Protein AF-A0A9D8YR26-F1 (afdb_monomer)

Secondary structure (DSSP, 8-state):
-HHHHHHHHHHHHHHHHHS--TTPPP-TTHHHHHHHHHHHHHHHHHHHHHHHHHHHHHHHHTT-HHHHHHHHHHHHHHHHHHHHHTT---HHHHHHHHHHHHHHHHHHHT---HHHHHHHHHHHHHHHHHHHHHHHHTTTTS-THHHHHHHHHHHHHHHHHHHHHHHTSTT----HHHHHHHHHHHHHHHHHHHHHHHHHHHHH--

pLDDT: mean 85.2, std 9.97, range [41.38, 98.19]

Foldseek 3Di:
DVLLVQLLVLLLCLLPLLFDQPPDDPDPCSLVVLVVSLVVLLVSLLVCLQVVVVVCVVCVVVVNNVVSVCVSVVSSVVSNVVSVVSVVDDPVLVVLVVVLVVVVVVVLVPDPDPVLSVLLVSLLSSLSSQLVSLCSVCPPPDDLVPSLVVSLVVSLVSQVVSLVSQCPHPPGDRDVVSSVSSSVSSCSNSVSVSVSVVVVVVVVVD

Structure (mmCIF, N/CA/C/O backbone):
data_AF-A0A9D8YR26-F1
#
_entry.id   AF-A0A9D8YR26-F1
#
loop_
_atom_site.group_PDB
_atom_site.id
_atom_site.type_symbol
_atom_site.label_atom_id
_atom_site.label_alt_id
_atom_site.label_comp_id
_atom_site.label_asym_id
_atom_site.label_entity_id
_atom_site.label_seq_id
_atom_site.pdbx_PDB_ins_code
_atom_site.Cartn_x
_atom_site.Cartn_y
_atom_site.Cartn_z
_atom_site.occupancy
_atom_site.B_iso_or_equiv
_atom_site.auth_seq_id
_atom_site.auth_comp_id
_atom_site.auth_asym_id
_atom_site.auth_atom_id
_atom_site.pdbx_PDB_model_num
ATOM 1 N N . MET A 1 1 ? -0.451 6.104 -20.622 1.00 44.50 1 MET A N 1
ATOM 2 C CA . MET A 1 1 ? -1.015 7.220 -19.819 1.00 44.50 1 MET A CA 1
ATOM 3 C C . MET A 1 1 ? -2.314 6.836 -19.107 1.00 44.50 1 MET A C 1
ATOM 5 O O . MET A 1 1 ? -2.422 7.113 -17.922 1.00 44.50 1 MET A O 1
ATOM 9 N N . LEU A 1 2 ? -3.254 6.144 -19.768 1.00 41.38 2 LEU A N 1
ATOM 10 C CA . LEU A 1 2 ? -4.493 5.641 -19.145 1.00 41.38 2 LEU A CA 1
ATOM 11 C C . LEU A 1 2 ? -4.294 4.755 -17.888 1.00 41.38 2 LEU A C 1
ATOM 13 O O . LEU A 1 2 ? -5.031 4.959 -16.929 1.00 41.38 2 LEU A O 1
ATOM 17 N N . PRO A 1 3 ? -3.299 3.843 -17.821 1.00 53.38 3 PRO A N 1
ATOM 18 C CA . PRO A 1 3 ? -3.167 2.949 -16.668 1.00 53.38 3 PRO A CA 1
ATOM 19 C C . PRO A 1 3 ? -2.677 3.667 -15.405 1.00 53.38 3 PRO A C 1
ATOM 21 O O . PRO A 1 3 ? -3.186 3.421 -14.319 1.00 53.38 3 PRO A O 1
ATOM 24 N N . LEU A 1 4 ? -1.769 4.638 -15.559 1.00 55.69 4 LEU A N 1
ATOM 25 C CA . LEU A 1 4 ? -1.302 5.488 -14.462 1.00 55.69 4 LEU A CA 1
ATOM 26 C C . LEU A 1 4 ? -2.419 6.409 -13.949 1.00 55.69 4 LEU A C 1
ATOM 28 O O . LEU A 1 4 ? -2.577 6.572 -12.747 1.00 55.69 4 LEU A O 1
ATOM 32 N N . ALA A 1 5 ? -3.221 6.987 -14.848 1.00 53.34 5 ALA A N 1
ATOM 33 C CA . ALA A 1 5 ? -4.362 7.815 -14.460 1.00 53.34 5 ALA A CA 1
ATOM 34 C C . ALA A 1 5 ? -5.441 7.001 -13.724 1.00 53.34 5 ALA A C 1
ATOM 36 O O . ALA A 1 5 ? -5.993 7.479 -12.736 1.00 53.34 5 ALA A O 1
ATOM 37 N N . LEU A 1 6 ? -5.703 5.766 -14.167 1.00 60.03 6 LEU A N 1
ATOM 38 C CA . LEU A 1 6 ? -6.627 4.846 -13.505 1.00 60.03 6 LEU A CA 1
ATOM 39 C C . LEU A 1 6 ? -6.098 4.414 -12.131 1.00 60.03 6 LEU A C 1
ATOM 41 O O . LEU A 1 6 ? -6.838 4.456 -11.154 1.00 60.03 6 LEU A O 1
ATOM 45 N N . PHE A 1 7 ? -4.809 4.080 -12.039 1.00 64.81 7 PHE A N 1
ATOM 46 C CA . PHE A 1 7 ? -4.146 3.754 -10.779 1.00 64.81 7 PHE A CA 1
ATOM 47 C C . PHE A 1 7 ? -4.221 4.921 -9.787 1.00 64.81 7 PHE A C 1
ATOM 49 O O . PHE A 1 7 ? -4.693 4.748 -8.666 1.00 64.81 7 PHE A O 1
ATOM 56 N N . LEU A 1 8 ? -3.876 6.137 -10.221 1.00 65.75 8 LEU A N 1
ATOM 57 C CA . LEU A 1 8 ? -4.002 7.338 -9.397 1.00 65.75 8 LEU A CA 1
ATOM 58 C C . LEU A 1 8 ? -5.457 7.580 -8.973 1.00 65.75 8 LEU A C 1
ATOM 60 O O . LEU A 1 8 ? -5.701 7.822 -7.797 1.00 65.75 8 LEU A O 1
ATOM 64 N N . ALA A 1 9 ? -6.434 7.453 -9.877 1.00 63.88 9 ALA A N 1
ATOM 65 C CA . ALA A 1 9 ? -7.851 7.625 -9.551 1.00 63.88 9 ALA A CA 1
ATOM 66 C C . ALA A 1 9 ? -8.334 6.636 -8.476 1.00 63.88 9 ALA A C 1
ATOM 68 O O . ALA A 1 9 ? -9.029 7.038 -7.543 1.00 63.88 9 ALA A O 1
ATOM 69 N N . VAL A 1 10 ? -7.922 5.368 -8.553 1.00 70.06 10 VAL A N 1
ATOM 70 C CA . VAL A 1 10 ? -8.219 4.366 -7.517 1.00 70.06 10 VAL A CA 1
ATOM 71 C C . VAL A 1 10 ? -7.552 4.729 -6.191 1.00 70.06 10 VAL A C 1
ATOM 73 O O . VAL A 1 10 ? -8.191 4.683 -5.138 1.00 70.06 10 VAL A O 1
ATOM 76 N N . LEU A 1 11 ? -6.304 5.188 -6.233 1.00 69.44 11 LEU A N 1
ATOM 77 C CA . LEU A 1 11 ? -5.563 5.650 -5.063 1.00 69.44 11 LEU A CA 1
ATOM 78 C C . LEU A 1 11 ? -6.192 6.872 -4.377 1.00 69.44 11 LEU A C 1
ATOM 80 O O . LEU A 1 11 ? -6.055 7.011 -3.165 1.00 69.44 11 LEU A O 1
ATOM 84 N N . PHE A 1 12 ? -6.932 7.724 -5.091 1.00 72.50 12 PHE A N 1
ATOM 85 C CA . PHE A 1 12 ? -7.693 8.814 -4.468 1.00 72.50 12 PHE A CA 1
ATOM 86 C C . PHE A 1 12 ? -8.908 8.319 -3.675 1.00 72.50 12 PHE A C 1
ATOM 88 O O . PHE A 1 12 ? -9.330 9.003 -2.747 1.00 72.50 12 PHE A O 1
ATOM 95 N N . VAL A 1 13 ? -9.467 7.151 -4.013 1.00 72.44 13 VAL A N 1
ATOM 96 C CA . VAL A 1 13 ? -10.667 6.584 -3.370 1.00 72.44 13 VAL A CA 1
ATOM 97 C C . VAL A 1 13 ? -10.303 5.710 -2.169 1.00 72.44 13 VAL A C 1
ATOM 99 O O . VAL A 1 13 ? -10.991 5.744 -1.148 1.00 72.44 13 VAL A O 1
ATOM 102 N N . VAL A 1 14 ? -9.199 4.961 -2.256 1.00 76.88 14 VAL A N 1
ATOM 103 C CA . VAL A 1 14 ? -8.774 4.002 -1.223 1.00 76.88 14 VAL A CA 1
ATOM 104 C C . VAL A 1 14 ? -8.692 4.608 0.189 1.00 76.88 14 VAL A C 1
ATOM 106 O O . VAL 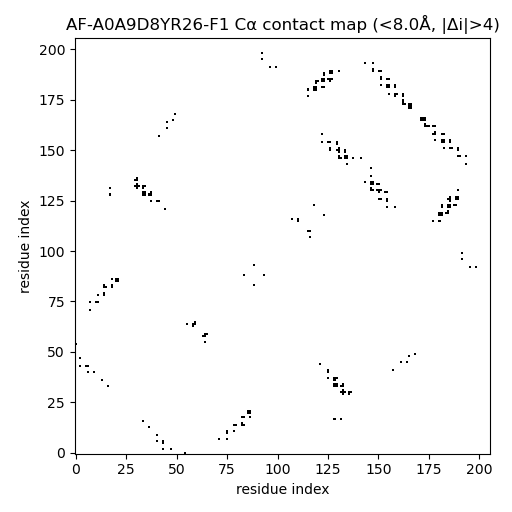A 1 14 ? -9.292 4.032 1.101 1.00 76.88 14 VAL A O 1
ATOM 109 N N . PRO A 1 15 ? -8.059 5.774 0.420 1.00 75.81 15 PRO A N 1
ATOM 110 C CA . PRO A 1 15 ? -8.004 6.378 1.750 1.00 75.81 15 PRO A CA 1
ATOM 111 C C . PRO A 1 15 ? -9.376 6.640 2.379 1.00 75.81 15 PRO A C 1
ATOM 113 O O . PRO A 1 15 ? -9.536 6.480 3.590 1.00 75.81 15 PRO A O 1
ATOM 116 N N . TRP A 1 16 ? -10.380 6.980 1.566 1.00 72.50 16 TRP A N 1
ATOM 117 C CA . TRP A 1 16 ? -11.746 7.231 2.033 1.00 72.50 16 TRP A CA 1
ATOM 118 C C . TRP A 1 16 ? -12.486 5.957 2.440 1.00 72.50 16 TRP A C 1
ATOM 120 O O . TRP A 1 16 ? -13.364 6.000 3.294 1.00 72.50 16 TRP A O 1
ATOM 130 N N . LEU A 1 17 ? -12.124 4.810 1.867 1.00 74.12 17 LEU A N 1
ATOM 131 C CA . LEU A 1 17 ? -12.699 3.510 2.231 1.00 74.12 17 LEU A CA 1
ATOM 132 C C . LEU A 1 17 ? -12.075 2.951 3.515 1.00 74.12 17 LEU A C 1
ATOM 134 O O . LEU A 1 17 ? -12.730 2.285 4.326 1.00 74.12 17 LEU A O 1
ATOM 138 N N . LEU A 1 18 ? -10.783 3.221 3.696 1.00 75.00 18 LEU A N 1
ATOM 139 C CA . LEU A 1 18 ? -10.009 2.770 4.847 1.00 75.00 18 LEU A CA 1
ATOM 140 C C . LEU A 1 18 ? -10.391 3.513 6.128 1.00 75.00 18 LEU A C 1
ATOM 142 O O . LEU A 1 18 ? -10.316 2.934 7.212 1.00 75.00 18 LEU A O 1
ATOM 146 N N . VAL A 1 19 ? -10.829 4.765 6.002 1.00 71.06 19 VAL A N 1
ATOM 147 C CA . VAL A 1 19 ? -11.191 5.624 7.125 1.00 71.06 19 VAL A CA 1
ATOM 148 C C . VAL A 1 19 ? -12.673 6.001 7.041 1.00 71.06 19 VAL A C 1
ATOM 150 O O . VAL A 1 19 ? -13.005 7.016 6.425 1.00 71.06 19 VAL A O 1
ATOM 153 N N . PRO A 1 20 ? -13.583 5.221 7.658 1.00 65.56 20 PRO A N 1
ATOM 154 C CA . PRO A 1 20 ? -14.955 5.677 7.817 1.00 65.56 20 PRO A CA 1
ATOM 155 C C . PRO A 1 20 ? -14.989 6.942 8.700 1.00 65.56 20 PRO A C 1
ATOM 157 O O . PRO A 1 20 ? -14.136 7.095 9.585 1.00 65.56 20 PRO A O 1
ATOM 160 N N . PRO A 1 21 ? -15.954 7.854 8.476 1.00 61.34 21 PRO A N 1
ATOM 161 C CA . PRO A 1 21 ? -16.210 8.972 9.377 1.00 61.34 21 PRO A CA 1
ATOM 162 C C . PRO A 1 21 ? -16.348 8.493 10.834 1.00 61.34 21 PRO A C 1
ATOM 164 O O . PRO A 1 21 ? -16.885 7.405 11.052 1.00 61.34 21 PRO A O 1
ATOM 167 N N . PRO A 1 22 ? -15.893 9.273 11.834 1.00 56.94 22 PRO A N 1
ATOM 168 C CA . PRO A 1 22 ? -15.965 8.886 13.250 1.00 56.94 22 PRO A CA 1
ATOM 169 C C . PRO A 1 22 ? -17.383 8.554 13.742 1.00 56.94 22 PRO A C 1
ATOM 171 O O . PRO A 1 22 ? -17.547 7.834 14.719 1.00 56.94 22 PRO A O 1
ATOM 174 N N . ASP A 1 23 ? -18.387 9.107 13.071 1.00 63.91 23 ASP A N 1
ATOM 175 C CA . ASP A 1 23 ? -19.818 9.038 13.347 1.00 63.91 23 ASP A CA 1
ATOM 176 C C . ASP A 1 23 ? -20.589 8.148 12.355 1.00 63.91 23 ASP A C 1
ATOM 178 O O . ASP A 1 23 ? -21.816 8.073 12.416 1.00 63.91 23 ASP A O 1
ATOM 182 N N . ALA A 1 24 ? -19.898 7.457 11.440 1.00 62.88 24 ALA A N 1
ATOM 183 C CA . ALA A 1 24 ? -20.564 6.587 10.479 1.00 62.88 24 ALA A CA 1
ATOM 184 C C . ALA A 1 24 ? -21.153 5.342 11.173 1.00 62.88 24 ALA A C 1
ATOM 186 O O . ALA A 1 24 ? -20.450 4.685 11.950 1.00 62.88 24 ALA A O 1
ATOM 187 N N . PRO A 1 25 ? -22.418 4.977 10.882 1.00 70.62 25 PRO A N 1
ATOM 188 C CA . PRO A 1 25 ? -22.997 3.740 11.386 1.00 70.62 25 PRO A CA 1
ATOM 189 C C . PRO A 1 25 ? -22.190 2.531 10.900 1.00 70.62 25 PRO A C 1
ATOM 191 O O . PRO A 1 25 ? -21.508 2.589 9.873 1.00 70.62 25 PRO A O 1
ATOM 194 N N . ALA A 1 26 ? -22.280 1.420 11.638 1.00 73.50 26 ALA A N 1
ATOM 195 C CA . ALA A 1 26 ? -21.686 0.162 11.208 1.00 73.50 26 ALA A CA 1
ATOM 196 C C . ALA A 1 26 ? -22.212 -0.192 9.813 1.00 73.50 26 ALA A C 1
ATOM 198 O O . ALA A 1 26 ? -23.416 -0.317 9.600 1.00 73.50 26 ALA A O 1
ATOM 199 N N . ASP A 1 27 ? -21.288 -0.317 8.872 1.00 79.81 27 ASP A N 1
ATOM 200 C CA . ASP A 1 27 ? -21.599 -0.519 7.469 1.00 79.81 27 ASP A CA 1
ATOM 201 C C . ASP A 1 27 ? -21.491 -2.015 7.142 1.00 79.81 27 ASP A C 1
ATOM 203 O O . ASP A 1 27 ? -20.371 -2.542 7.100 1.00 79.81 27 ASP A O 1
ATOM 207 N N . PRO A 1 28 ? -22.627 -2.717 6.956 1.00 79.19 28 PRO A N 1
ATOM 208 C CA . PRO A 1 28 ? -22.638 -4.164 6.755 1.00 79.19 28 PRO A CA 1
ATOM 209 C C . PRO A 1 28 ? -21.943 -4.577 5.450 1.00 79.19 28 PRO A C 1
ATOM 211 O O . PRO A 1 28 ? -21.428 -5.690 5.362 1.00 79.19 28 PRO A O 1
ATOM 214 N N . ASP A 1 29 ? -21.847 -3.667 4.477 1.00 89.00 29 ASP A N 1
ATOM 215 C CA . ASP A 1 29 ? -21.267 -3.931 3.160 1.00 89.00 29 ASP A CA 1
ATOM 216 C C . ASP A 1 29 ? -19.783 -3.541 3.079 1.00 89.00 29 ASP A C 1
ATOM 218 O O . ASP A 1 29 ? -19.135 -3.732 2.041 1.00 89.00 29 ASP A O 1
ATOM 222 N N . ARG A 1 30 ? -19.204 -3.003 4.165 1.00 89.31 30 ARG A N 1
ATOM 223 C CA . ARG A 1 30 ? -17.810 -2.532 4.190 1.00 89.31 30 ARG A CA 1
ATOM 224 C C . ARG A 1 30 ? -16.829 -3.628 3.795 1.00 89.31 30 ARG A C 1
ATOM 226 O O . ARG A 1 30 ? -15.927 -3.364 3.002 1.00 89.31 30 ARG A O 1
ATOM 233 N N . GLU A 1 31 ? -17.007 -4.839 4.321 1.00 92.25 31 GLU A N 1
ATOM 234 C CA . GLU A 1 31 ? -16.156 -5.985 3.987 1.00 92.25 31 GLU A CA 1
ATOM 235 C C . GLU A 1 31 ? -16.159 -6.251 2.475 1.00 92.25 31 GLU A C 1
ATOM 237 O O . GLU A 1 31 ? -15.096 -6.331 1.856 1.00 92.25 31 GLU A O 1
ATOM 242 N N . GLY A 1 32 ? -17.349 -6.344 1.872 1.00 93.38 32 GLY A N 1
ATOM 243 C CA . GLY A 1 32 ? -17.510 -6.610 0.444 1.00 93.38 32 GLY A CA 1
ATOM 244 C C . GLY A 1 32 ? -16.854 -5.533 -0.416 1.00 93.38 32 GLY A C 1
ATOM 245 O O . GLY A 1 32 ? -16.113 -5.849 -1.346 1.00 93.38 32 GLY A O 1
ATOM 246 N N . ARG A 1 33 ? -17.034 -4.254 -0.060 1.00 92.38 33 ARG A N 1
ATOM 247 C CA . ARG A 1 33 ? -16.362 -3.150 -0.761 1.00 92.38 33 ARG A CA 1
ATOM 248 C C . ARG A 1 33 ? -14.845 -3.235 -0.649 1.00 92.38 33 ARG A C 1
ATOM 250 O O . ARG A 1 33 ? -14.172 -3.026 -1.651 1.00 92.38 33 ARG A O 1
ATOM 257 N N . LEU A 1 34 ? -14.295 -3.542 0.527 1.00 93.12 34 LEU A N 1
ATOM 258 C CA . LEU A 1 34 ? -12.844 -3.672 0.703 1.00 93.12 34 LEU A CA 1
ATOM 259 C C . LEU A 1 34 ? -12.265 -4.785 -0.180 1.00 93.12 34 LEU A C 1
ATOM 261 O O . LEU A 1 34 ? -11.228 -4.570 -0.802 1.00 93.12 34 LEU A O 1
ATOM 265 N N . TRP A 1 35 ? -12.956 -5.923 -0.308 1.00 95.62 35 TRP A N 1
ATOM 266 C CA . TRP A 1 35 ? -12.558 -6.990 -1.233 1.00 95.62 35 TRP A CA 1
ATOM 267 C C . TRP A 1 35 ? -12.649 -6.578 -2.700 1.00 95.62 35 TRP A C 1
ATOM 269 O O . TRP A 1 35 ? -11.723 -6.856 -3.459 1.00 95.62 35 TRP A O 1
ATOM 279 N N . ILE A 1 36 ? -13.724 -5.888 -3.096 1.00 94.31 36 ILE A N 1
ATOM 280 C CA . ILE A 1 36 ? -13.862 -5.356 -4.459 1.00 94.31 36 ILE A CA 1
ATOM 281 C C . ILE A 1 36 ? -12.695 -4.419 -4.769 1.00 94.31 36 ILE A C 1
ATOM 283 O O . ILE A 1 36 ? -12.044 -4.575 -5.795 1.00 94.31 36 ILE A O 1
ATOM 287 N N . TRP A 1 37 ? -12.381 -3.486 -3.870 1.00 92.38 37 TRP A N 1
ATOM 288 C CA . TRP A 1 37 ? -11.284 -2.544 -4.074 1.00 92.38 37 TRP A CA 1
ATOM 289 C C . TRP A 1 37 ? -9.909 -3.207 -4.041 1.00 92.38 37 TRP A C 1
ATOM 291 O O . TRP A 1 37 ? -9.065 -2.847 -4.856 1.00 92.38 37 TRP A O 1
ATOM 301 N N . ALA A 1 38 ? -9.687 -4.207 -3.182 1.00 94.06 38 ALA A N 1
ATOM 302 C CA . ALA A 1 38 ? -8.473 -5.020 -3.231 1.00 94.06 38 ALA A CA 1
ATOM 303 C C . ALA A 1 38 ? -8.333 -5.702 -4.602 1.00 94.06 38 ALA A C 1
ATOM 305 O O . ALA A 1 38 ? -7.285 -5.595 -5.232 1.00 94.06 38 ALA A O 1
ATOM 306 N N . GLY A 1 39 ? -9.407 -6.322 -5.102 1.00 95.44 39 GLY A N 1
ATOM 307 C CA . GLY A 1 39 ? -9.439 -6.946 -6.424 1.00 95.44 39 GLY A CA 1
ATOM 308 C C . GLY A 1 39 ? -9.207 -5.954 -7.566 1.00 95.44 39 GLY A C 1
ATOM 309 O O . GLY A 1 39 ? -8.449 -6.254 -8.480 1.00 95.44 39 GLY A O 1
ATOM 310 N N . VAL A 1 40 ? -9.796 -4.756 -7.497 1.00 92.31 40 VAL A N 1
ATOM 311 C CA . VAL A 1 40 ? -9.585 -3.682 -8.482 1.00 92.31 40 VAL A CA 1
ATOM 312 C C . VAL A 1 40 ? -8.129 -3.220 -8.491 1.00 92.31 40 VAL A C 1
ATOM 314 O O . VAL A 1 40 ? -7.548 -3.101 -9.565 1.00 92.31 40 VAL A O 1
ATOM 317 N N . VAL A 1 41 ? -7.521 -2.983 -7.323 1.00 91.38 41 VAL A N 1
ATOM 318 C CA . VAL A 1 41 ? -6.110 -2.570 -7.235 1.00 91.38 41 VAL A CA 1
ATOM 319 C C . VAL A 1 41 ? -5.194 -3.664 -7.786 1.00 91.38 41 VAL 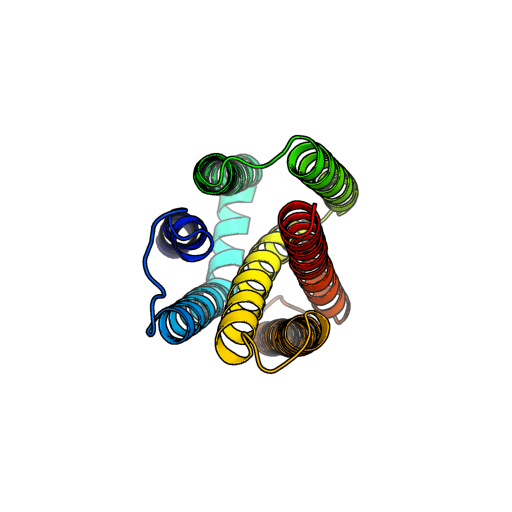A C 1
ATOM 321 O O . VAL A 1 41 ? -4.338 -3.361 -8.610 1.00 91.38 41 VAL A O 1
ATOM 324 N N . VAL A 1 42 ? -5.408 -4.928 -7.405 1.00 94.25 42 VAL A N 1
ATOM 325 C CA . VAL A 1 42 ? -4.637 -6.074 -7.924 1.00 94.25 42 VAL A CA 1
ATOM 326 C C . VAL A 1 42 ? -4.788 -6.207 -9.438 1.00 94.25 42 VAL A C 1
ATOM 328 O O . VAL A 1 42 ? -3.797 -6.352 -10.147 1.00 94.25 42 VAL A O 1
ATOM 331 N N . LEU A 1 43 ? -6.015 -6.098 -9.954 1.00 93.00 43 LEU A N 1
ATOM 332 C CA . LEU A 1 43 ? -6.272 -6.150 -11.390 1.00 93.00 43 LEU A CA 1
ATOM 333 C C . LEU A 1 43 ? -5.544 -5.022 -12.128 1.00 93.00 43 LEU A C 1
ATOM 335 O O . LEU A 1 43 ? -4.982 -5.259 -13.196 1.00 93.00 43 LEU A O 1
ATOM 339 N N . ILE A 1 44 ? -5.531 -3.808 -11.571 1.00 89.38 44 ILE A N 1
ATOM 340 C CA . ILE A 1 44 ? -4.772 -2.693 -12.141 1.00 89.38 44 ILE A CA 1
ATOM 341 C C . ILE A 1 44 ? -3.288 -3.046 -12.166 1.00 89.38 44 ILE A C 1
ATOM 343 O O . ILE A 1 44 ? -2.721 -3.038 -13.252 1.00 89.38 44 ILE A O 1
ATOM 347 N N . ILE A 1 45 ? -2.689 -3.438 -11.037 1.00 89.88 45 ILE A N 1
ATOM 348 C CA . ILE A 1 45 ? -1.267 -3.817 -10.968 1.00 89.88 45 ILE A CA 1
ATOM 349 C C . ILE A 1 45 ? -0.939 -4.838 -12.068 1.00 89.88 45 ILE A C 1
ATOM 351 O O . ILE A 1 45 ? -0.147 -4.537 -12.962 1.00 89.88 45 ILE A O 1
ATOM 355 N N . TYR A 1 46 ? -1.657 -5.965 -12.111 1.00 91.88 46 TYR A N 1
ATOM 356 C CA . TYR A 1 46 ? -1.399 -7.052 -13.064 1.00 91.88 46 TYR A CA 1
ATOM 357 C C . TYR A 1 46 ? -1.575 -6.636 -14.524 1.00 91.88 46 TYR A C 1
ATOM 359 O O . TYR A 1 46 ? -0.767 -6.989 -15.382 1.00 91.88 46 TYR A O 1
ATOM 367 N N . THR A 1 47 ? -2.614 -5.858 -14.832 1.00 89.12 47 THR A N 1
ATOM 368 C CA . THR A 1 47 ? -2.841 -5.375 -16.205 1.00 89.12 47 THR A CA 1
ATOM 369 C C . THR A 1 47 ? -1.849 -4.290 -16.617 1.00 89.12 47 THR A C 1
ATOM 371 O O . THR A 1 47 ? -1.652 -4.060 -17.812 1.00 89.12 47 THR A O 1
ATOM 374 N N . THR A 1 48 ? -1.192 -3.639 -15.653 1.00 87.75 48 THR A N 1
ATOM 375 C CA . THR A 1 48 ? -0.161 -2.634 -15.919 1.00 87.75 48 THR A CA 1
ATOM 376 C C . THR A 1 48 ? 1.252 -3.179 -16.035 1.00 87.75 48 THR A C 1
ATOM 378 O O . THR A 1 48 ? 2.065 -2.467 -16.610 1.00 87.75 48 THR A O 1
ATOM 381 N N . LEU A 1 49 ? 1.553 -4.412 -15.614 1.00 85.56 49 LEU A N 1
ATOM 382 C CA . LEU A 1 49 ? 2.923 -4.955 -15.612 1.00 85.56 49 LEU A CA 1
ATOM 383 C C . LEU A 1 49 ? 3.657 -4.799 -16.955 1.00 85.56 49 LEU A C 1
ATOM 385 O O . LEU A 1 49 ? 4.777 -4.294 -17.001 1.00 85.56 49 LEU A O 1
ATOM 389 N N . GLY A 1 50 ? 3.012 -5.178 -18.063 1.00 85.00 50 GLY A N 1
ATOM 390 C CA . GLY A 1 50 ? 3.580 -5.020 -19.407 1.00 85.00 50 GLY A CA 1
ATOM 391 C C . GLY A 1 50 ? 3.683 -3.548 -19.839 1.00 85.00 50 GLY A C 1
ATOM 392 O O . GLY A 1 50 ? 4.782 -3.059 -20.105 1.00 85.00 50 GLY A O 1
ATOM 393 N N . PRO A 1 51 ? 2.563 -2.797 -19.892 1.00 86.75 51 PRO A N 1
ATOM 394 C CA . PRO A 1 51 ? 2.579 -1.388 -20.291 1.00 86.75 51 PRO A CA 1
ATOM 395 C C . PRO A 1 51 ? 3.462 -0.481 -19.423 1.00 86.75 51 PRO A C 1
ATOM 397 O O . PRO A 1 51 ? 3.961 0.530 -19.918 1.00 86.75 51 PRO A O 1
ATOM 400 N N . ALA A 1 52 ? 3.641 -0.804 -18.140 1.00 83.19 52 ALA A N 1
ATOM 401 C CA . ALA A 1 52 ? 4.425 -0.013 -17.201 1.00 83.19 52 ALA A CA 1
ATOM 402 C C . ALA A 1 52 ? 5.890 0.076 -17.625 1.00 83.19 52 ALA A C 1
ATOM 404 O O . ALA A 1 52 ? 6.453 1.162 -17.550 1.00 83.19 52 ALA A O 1
ATOM 405 N N . GLN A 1 53 ?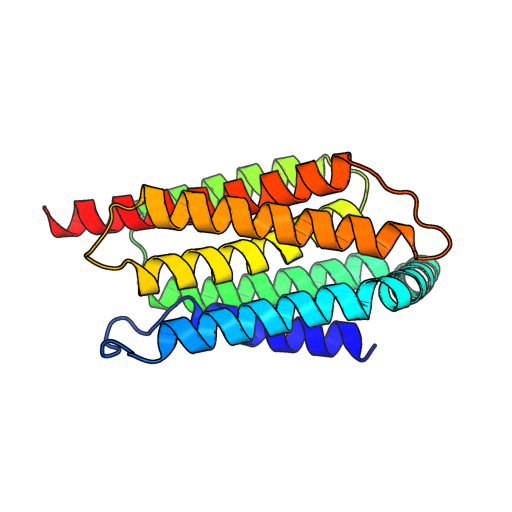 6.485 -1.003 -18.142 1.00 82.25 53 GLN A N 1
ATOM 406 C CA . GLN A 1 53 ? 7.873 -0.989 -18.622 1.00 82.25 53 GLN A CA 1
ATOM 407 C C . GLN A 1 53 ? 8.060 0.009 -19.765 1.00 82.25 53 GLN A C 1
ATOM 409 O O . GLN A 1 53 ? 8.888 0.909 -19.668 1.00 82.25 53 GLN A O 1
ATOM 414 N N . ILE A 1 54 ? 7.198 -0.066 -20.783 1.00 86.62 54 ILE A N 1
ATOM 415 C CA . ILE A 1 54 ? 7.225 0.835 -21.945 1.00 86.62 54 ILE A CA 1
ATOM 416 C C . ILE A 1 54 ? 7.046 2.294 -21.502 1.00 86.62 54 ILE A C 1
ATOM 418 O O . ILE A 1 54 ? 7.734 3.198 -21.973 1.00 86.62 54 ILE A O 1
ATOM 422 N N . ILE A 1 55 ? 6.114 2.543 -20.575 1.00 85.81 55 ILE A N 1
ATOM 423 C CA . ILE A 1 55 ? 5.872 3.886 -20.036 1.00 85.81 55 ILE A CA 1
ATOM 424 C C . ILE A 1 55 ? 7.078 4.371 -19.224 1.00 85.81 55 ILE A C 1
ATOM 426 O O . ILE A 1 55 ? 7.455 5.537 -19.343 1.00 85.81 55 ILE A O 1
ATOM 430 N N . ASN A 1 56 ? 7.682 3.505 -18.413 1.00 85.50 56 ASN A N 1
ATOM 431 C CA . ASN A 1 56 ? 8.821 3.844 -17.569 1.00 85.50 56 ASN A CA 1
ATOM 432 C C . ASN A 1 56 ? 10.059 4.163 -18.405 1.00 85.50 56 ASN A C 1
ATOM 434 O O . ASN A 1 56 ? 10.728 5.153 -18.117 1.00 85.50 56 ASN A O 1
ATOM 438 N N . GLU A 1 57 ? 10.339 3.382 -19.448 1.00 87.56 57 GLU A N 1
ATOM 439 C CA . GLU A 1 57 ? 11.405 3.650 -20.418 1.00 87.56 57 GLU A CA 1
ATOM 440 C C . GLU A 1 57 ? 11.174 4.991 -21.119 1.00 87.56 57 GLU A C 1
ATOM 442 O O . GLU A 1 57 ? 12.026 5.876 -21.048 1.00 87.56 57 GLU A O 1
ATOM 447 N N . TRP A 1 58 ? 9.973 5.214 -21.659 1.00 90.19 58 TRP A N 1
ATOM 448 C CA . TRP A 1 58 ? 9.612 6.473 -22.318 1.00 90.19 58 TRP A CA 1
ATOM 449 C C . 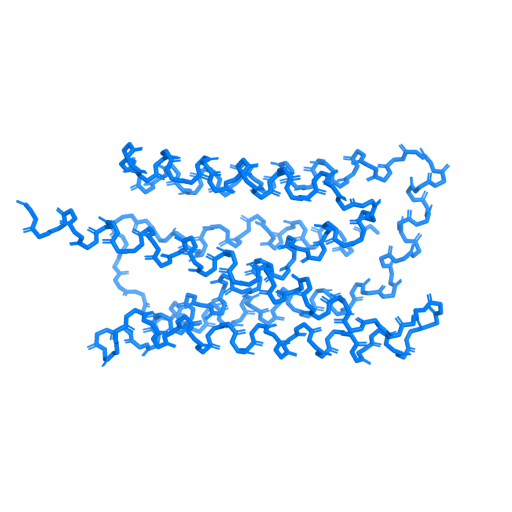TRP A 1 58 ? 9.731 7.698 -21.392 1.00 90.19 58 TRP A C 1
ATOM 451 O O . TRP A 1 58 ? 10.191 8.767 -21.802 1.00 90.19 58 TRP A O 1
ATOM 461 N N . LEU A 1 59 ? 9.328 7.566 -20.124 1.00 87.88 59 LEU A N 1
ATOM 462 C CA . LEU A 1 59 ? 9.484 8.620 -19.118 1.00 87.88 59 LEU A CA 1
ATOM 463 C C . LEU A 1 59 ? 10.952 8.826 -18.725 1.00 87.88 59 LEU A C 1
ATOM 465 O O . LEU A 1 59 ? 11.354 9.959 -18.449 1.00 87.88 59 LEU A O 1
ATOM 469 N N . ARG A 1 60 ? 11.745 7.751 -18.666 1.00 88.31 60 ARG A N 1
ATOM 470 C CA . ARG A 1 60 ? 13.171 7.785 -18.321 1.00 88.31 60 ARG A CA 1
ATOM 471 C C . ARG A 1 60 ? 13.977 8.487 -19.405 1.00 88.31 60 ARG A C 1
ATOM 473 O O . ARG A 1 60 ? 14.768 9.362 -19.071 1.00 88.31 60 ARG A O 1
ATOM 480 N N . GLU A 1 61 ? 13.716 8.184 -20.674 1.00 94.00 61 GLU A N 1
ATOM 481 C CA . GLU A 1 61 ? 14.334 8.844 -21.834 1.00 94.00 61 GLU A CA 1
ATOM 482 C C . GLU A 1 61 ? 14.095 10.360 -21.850 1.00 94.00 61 GLU A C 1
ATOM 484 O O . GLU A 1 61 ? 14.913 11.126 -22.354 1.00 94.00 61 GLU A O 1
ATOM 489 N N . ARG A 1 62 ? 12.982 10.809 -21.260 1.00 93.81 62 ARG A N 1
ATOM 490 C CA . ARG A 1 62 ? 12.610 12.227 -21.152 1.00 93.81 62 ARG A CA 1
ATOM 491 C C . ARG A 1 62 ? 13.028 12.877 -19.834 1.00 93.81 62 ARG A C 1
ATOM 493 O O . ARG A 1 62 ? 12.665 14.027 -19.596 1.00 93.81 62 ARG A O 1
ATOM 500 N N . SER A 1 63 ? 13.731 12.162 -18.953 1.00 92.50 63 SER A N 1
ATOM 501 C CA . SER A 1 63 ? 14.054 12.616 -17.589 1.00 92.50 63 SER A CA 1
ATOM 502 C C . SER A 1 63 ? 12.819 13.004 -16.757 1.00 92.50 63 SER A C 1
ATOM 504 O O . SER A 1 63 ? 12.899 13.820 -15.841 1.00 92.50 63 SER A O 1
ATOM 506 N N . MET A 1 64 ? 11.655 12.421 -17.065 1.00 90.56 64 MET A N 1
ATOM 507 C CA . MET A 1 64 ? 10.375 12.709 -16.406 1.00 90.56 64 MET A CA 1
ATOM 508 C C . MET A 1 64 ? 9.982 11.655 -15.367 1.00 90.56 64 MET A C 1
ATOM 510 O O . MET A 1 64 ? 9.148 11.946 -14.513 1.00 90.56 64 MET A O 1
ATOM 514 N N . LEU A 1 65 ? 10.585 10.459 -15.410 1.00 85.31 65 LEU A N 1
ATOM 515 C CA . LEU A 1 65 ? 10.190 9.315 -14.578 1.00 85.31 65 LEU A CA 1
ATOM 516 C C . LEU A 1 65 ? 10.122 9.659 -13.086 1.00 85.31 65 LEU A C 1
ATOM 518 O O . LEU A 1 65 ? 9.094 9.435 -12.451 1.00 85.31 65 LEU A O 1
ATOM 522 N N . LEU A 1 66 ? 11.192 10.249 -12.543 1.00 84.00 66 LEU A N 1
ATOM 523 C CA . LEU A 1 66 ? 11.254 10.601 -11.126 1.00 84.00 66 LEU A CA 1
ATOM 524 C C . LEU A 1 66 ? 10.149 11.595 -10.750 1.00 84.00 66 LEU A C 1
ATOM 526 O O . LEU A 1 66 ? 9.413 11.353 -9.801 1.00 84.00 66 LEU A O 1
ATOM 530 N N . ASN A 1 67 ? 9.975 12.663 -11.535 1.00 85.56 67 ASN A N 1
ATOM 531 C CA . ASN A 1 67 ? 8.953 13.680 -11.282 1.00 85.56 67 ASN A CA 1
ATOM 532 C C . ASN A 1 67 ? 7.543 13.078 -11.304 1.00 85.56 67 ASN A C 1
ATOM 534 O O . ASN A 1 67 ? 6.735 13.373 -10.426 1.00 85.56 67 ASN A O 1
ATOM 538 N N . THR A 1 68 ? 7.250 12.209 -12.274 1.00 84.25 68 THR A N 1
ATOM 539 C CA . THR A 1 68 ? 5.947 11.544 -12.385 1.00 84.25 68 THR A CA 1
ATOM 540 C C . THR A 1 68 ? 5.663 10.654 -11.176 1.00 84.25 68 THR A C 1
ATOM 542 O O . THR A 1 68 ? 4.586 10.763 -10.587 1.00 84.25 68 THR A O 1
ATOM 545 N N . VAL A 1 69 ? 6.626 9.823 -10.763 1.00 80.94 69 VAL A N 1
ATOM 546 C CA . VAL A 1 69 ? 6.482 8.956 -9.582 1.00 80.94 69 VAL A CA 1
ATOM 547 C C . VAL A 1 69 ? 6.340 9.789 -8.307 1.00 80.94 69 VAL A C 1
ATOM 549 O O . VAL A 1 69 ? 5.431 9.546 -7.515 1.00 80.94 69 VAL A O 1
ATOM 552 N N . THR A 1 70 ? 7.179 10.812 -8.118 1.00 81.62 70 THR A N 1
ATOM 553 C CA . THR A 1 70 ? 7.131 11.694 -6.943 1.00 81.62 70 THR A CA 1
ATOM 554 C C . THR A 1 70 ? 5.796 12.424 -6.828 1.00 81.62 70 THR A C 1
ATOM 556 O O . THR A 1 70 ? 5.227 12.469 -5.738 1.00 81.62 70 THR A O 1
ATOM 559 N N . ILE A 1 71 ? 5.260 12.955 -7.932 1.00 84.56 71 ILE A N 1
ATOM 560 C CA . ILE A 1 71 ? 3.945 13.612 -7.939 1.00 84.56 71 ILE A CA 1
ATOM 561 C C . ILE A 1 71 ? 2.840 12.610 -7.590 1.00 84.56 71 ILE A C 1
ATOM 563 O O . ILE A 1 71 ? 1.989 12.919 -6.759 1.00 84.56 71 ILE A O 1
ATOM 567 N N . GLY A 1 72 ? 2.863 11.409 -8.178 1.00 81.94 72 GLY A N 1
ATOM 568 C CA . GLY A 1 72 ? 1.864 10.372 -7.910 1.00 81.94 72 GLY A CA 1
ATOM 569 C C . GLY A 1 72 ? 1.841 9.932 -6.444 1.00 81.94 72 GLY A C 1
ATOM 570 O O . GLY A 1 72 ? 0.792 9.965 -5.799 1.00 81.94 72 GLY A O 1
ATOM 571 N N . VAL A 1 73 ? 3.011 9.597 -5.891 1.00 79.75 73 VAL A N 1
ATOM 572 C CA . VAL A 1 73 ? 3.159 9.208 -4.479 1.00 79.75 73 VAL A CA 1
ATOM 573 C C . VAL A 1 73 ? 2.800 10.368 -3.547 1.00 79.75 73 VAL A C 1
ATOM 575 O O . VAL A 1 73 ? 2.089 10.165 -2.564 1.00 79.75 73 VAL A O 1
ATOM 578 N N . GLY A 1 74 ? 3.238 11.592 -3.858 1.00 83.12 74 GLY A N 1
ATOM 579 C CA . GLY A 1 74 ? 2.930 12.785 -3.067 1.00 83.12 74 GLY A CA 1
ATOM 580 C C . GLY A 1 74 ? 1.434 13.100 -3.026 1.00 83.12 74 GLY A C 1
ATOM 581 O O . GLY A 1 74 ? 0.896 13.399 -1.960 1.00 83.12 74 GLY A O 1
ATOM 582 N N . ALA A 1 75 ? 0.741 12.969 -4.160 1.00 83.50 75 ALA A N 1
ATOM 583 C CA . ALA A 1 75 ? -0.702 13.156 -4.239 1.00 83.50 75 ALA A CA 1
ATOM 584 C C . ALA A 1 75 ? -1.456 12.120 -3.394 1.00 83.50 75 ALA A C 1
ATOM 586 O O . ALA A 1 75 ? -2.325 12.491 -2.604 1.00 83.50 75 ALA A O 1
ATOM 587 N N . PHE A 1 76 ? -1.085 10.838 -3.483 1.00 82.31 76 PHE A N 1
ATOM 588 C CA . PHE A 1 76 ? -1.670 9.816 -2.616 1.00 82.31 76 PHE A CA 1
ATOM 589 C C . PHE A 1 76 ? -1.396 10.089 -1.137 1.00 82.31 76 PHE A C 1
ATOM 591 O O . PHE A 1 76 ? -2.318 10.036 -0.325 1.00 82.31 76 PHE A O 1
ATOM 598 N N . ALA A 1 77 ? -0.150 10.412 -0.779 1.00 83.75 77 ALA A N 1
ATOM 599 C CA . ALA A 1 77 ? 0.225 10.706 0.599 1.00 83.7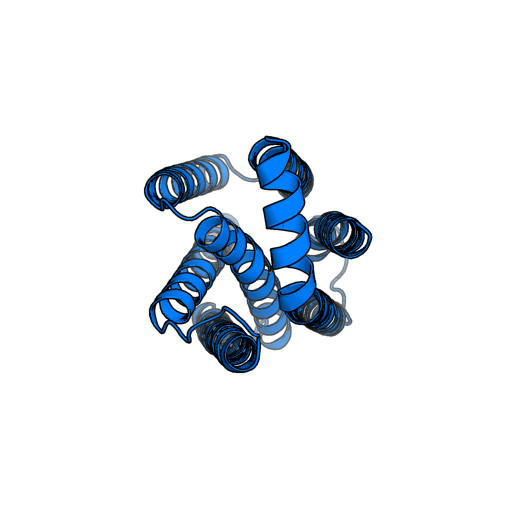5 77 ALA A CA 1
ATOM 600 C C . ALA A 1 77 ? -0.594 11.876 1.164 1.00 83.75 77 ALA A C 1
ATOM 602 O O . ALA A 1 77 ? -1.056 11.802 2.301 1.00 83.75 77 ALA A O 1
ATOM 603 N N . ALA A 1 78 ? -0.848 12.917 0.363 1.00 85.88 78 ALA A N 1
ATOM 604 C CA . ALA A 1 78 ? -1.697 14.038 0.753 1.00 85.88 78 ALA A CA 1
ATOM 605 C C . ALA A 1 78 ? -3.149 13.607 1.028 1.00 85.88 78 ALA A C 1
ATOM 607 O O . ALA A 1 78 ? -3.741 14.038 2.018 1.00 85.88 78 ALA A O 1
ATOM 608 N N . VAL A 1 79 ? -3.720 12.726 0.202 1.00 84.44 79 VAL A N 1
ATOM 609 C CA . VAL A 1 79 ? -5.091 12.212 0.386 1.00 84.44 79 VAL A CA 1
ATOM 610 C C . VAL A 1 79 ? -5.171 11.289 1.597 1.00 84.44 79 VAL A C 1
ATOM 612 O O . VAL A 1 79 ? -6.091 11.414 2.403 1.00 84.44 79 VAL A O 1
ATOM 615 N N . ALA A 1 80 ? -4.194 10.397 1.763 1.00 83.19 8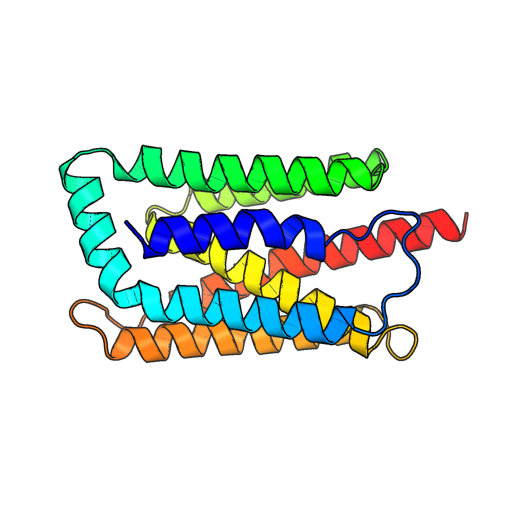0 ALA A N 1
ATOM 616 C CA . ALA A 1 80 ? -4.081 9.520 2.922 1.00 83.19 80 ALA A CA 1
ATOM 617 C C . ALA A 1 80 ? -3.950 10.321 4.223 1.00 83.19 80 ALA A C 1
ATOM 619 O O . ALA A 1 80 ? -4.650 10.040 5.196 1.00 83.19 80 ALA A O 1
ATOM 620 N N . LEU A 1 81 ? -3.121 11.368 4.217 1.00 86.69 81 LEU A N 1
ATOM 621 C CA . LEU A 1 81 ? -2.984 12.304 5.327 1.00 86.69 81 LEU A CA 1
ATOM 622 C C . LEU A 1 81 ? -4.308 13.021 5.609 1.00 86.69 81 LEU A C 1
ATOM 624 O O . LEU A 1 81 ? -4.755 13.036 6.752 1.00 86.69 81 LEU A O 1
ATOM 628 N N . ALA A 1 82 ? -4.969 13.565 4.584 1.00 86.44 82 ALA A N 1
ATOM 629 C CA . ALA A 1 82 ? -6.255 14.242 4.734 1.00 86.44 82 ALA A CA 1
ATOM 630 C C . ALA A 1 82 ? -7.337 13.314 5.314 1.00 86.44 82 ALA A C 1
ATOM 632 O O . ALA A 1 82 ? -8.071 13.719 6.217 1.00 86.44 82 ALA A O 1
ATOM 633 N N . ALA A 1 83 ? -7.412 12.066 4.845 1.00 84.44 83 ALA A N 1
ATOM 634 C CA . ALA A 1 83 ? -8.323 11.057 5.377 1.00 84.44 83 ALA A CA 1
ATOM 635 C C . ALA A 1 83 ? -7.994 10.722 6.841 1.00 84.44 83 ALA A C 1
ATOM 637 O O . ALA A 1 83 ? -8.878 10.726 7.696 1.00 84.44 83 ALA A O 1
ATOM 638 N N . TRP A 1 84 ? -6.718 10.501 7.167 1.00 84.00 84 TRP A N 1
ATOM 639 C CA . TRP A 1 84 ? -6.292 10.167 8.525 1.00 84.00 84 TRP A CA 1
ATOM 640 C C . TRP A 1 84 ? -6.511 11.314 9.520 1.00 84.00 84 TRP A C 1
ATOM 642 O O . TRP A 1 84 ? -6.992 11.070 10.628 1.00 84.00 84 TRP A O 1
ATOM 652 N N . LEU A 1 85 ? -6.266 12.568 9.131 1.00 86.56 85 LEU A N 1
ATOM 653 C CA . LEU A 1 85 ? -6.513 13.742 9.977 1.00 86.56 85 LEU A CA 1
ATOM 654 C C . LEU A 1 85 ? -7.988 13.882 10.387 1.00 86.56 85 LEU A C 1
ATOM 656 O O . LEU A 1 85 ? -8.270 14.357 11.489 1.00 86.56 85 LEU A O 1
ATOM 660 N N . ARG A 1 86 ? -8.939 13.394 9.575 1.00 85.06 86 ARG A N 1
ATOM 661 C CA . ARG A 1 86 ? -10.367 13.360 9.952 1.00 85.06 86 ARG A CA 1
ATOM 662 C C . ARG A 1 86 ? -10.669 12.414 11.113 1.00 85.06 86 ARG A C 1
ATOM 664 O O . ARG A 1 86 ? -11.671 12.607 11.794 1.00 85.06 86 ARG A O 1
ATOM 671 N N . THR A 1 87 ? -9.792 11.449 11.398 1.00 81.69 87 THR A N 1
ATOM 672 C CA . THR A 1 87 ? -9.925 10.573 12.578 1.00 81.69 87 THR A CA 1
ATOM 673 C C . THR A 1 87 ? -9.545 11.250 13.889 1.00 81.69 87 THR A C 1
ATOM 675 O O . THR A 1 87 ? -9.690 10.629 14.939 1.00 81.69 87 THR A O 1
ATOM 678 N N . LYS A 1 88 ? -9.059 12.502 13.844 1.00 85.94 88 LYS A N 1
ATOM 679 C CA . LYS A 1 88 ? -8.549 13.246 15.006 1.00 85.94 88 LYS A CA 1
ATOM 680 C C . LYS A 1 88 ? -7.530 12.405 15.801 1.00 85.94 88 LYS A C 1
ATOM 682 O O . LYS A 1 88 ? -7.760 12.107 16.978 1.00 85.94 88 LYS A O 1
ATOM 687 N N . PRO A 1 89 ? -6.427 11.971 15.160 1.00 84.88 89 PRO A N 1
ATOM 688 C CA . PRO A 1 89 ? -5.468 11.072 15.787 1.00 84.88 89 PRO A CA 1
ATOM 689 C C . PRO A 1 89 ? -4.840 11.720 17.026 1.00 84.88 89 PRO A C 1
ATOM 691 O O . PRO A 1 89 ? -4.546 12.914 17.050 1.00 84.88 89 PRO A O 1
ATOM 694 N N . GLY A 1 90 ? -4.624 10.921 18.071 1.00 88.50 90 GLY A N 1
ATOM 695 C CA . GLY A 1 90 ? -3.926 11.383 19.273 1.00 88.50 90 GLY A CA 1
ATOM 696 C C . GLY A 1 90 ? -2.435 11.626 19.016 1.00 88.50 90 GLY A C 1
ATOM 697 O O . GLY A 1 90 ? -1.853 11.022 18.116 1.00 88.50 90 GLY A O 1
ATOM 698 N N . LEU A 1 91 ? -1.783 12.441 19.853 1.00 88.62 91 LEU A N 1
ATOM 699 C CA . LEU A 1 91 ? -0.363 12.794 19.695 1.00 88.62 91 LEU A CA 1
ATOM 700 C C . LEU A 1 91 ? 0.565 11.565 19.635 1.00 88.62 91 LEU A C 1
ATOM 702 O O . LEU A 1 91 ? 1.494 11.533 18.835 1.00 88.62 91 LEU A O 1
ATOM 706 N N . GLN A 1 92 ? 0.279 10.522 20.423 1.00 87.44 92 GLN A N 1
ATOM 707 C CA . GLN A 1 92 ? 1.031 9.260 20.393 1.00 87.44 92 GLN A CA 1
ATOM 708 C C . GLN A 1 92 ? 0.909 8.535 19.044 1.00 87.44 92 GLN A C 1
ATOM 710 O O . GLN A 1 92 ? 1.901 8.031 18.524 1.00 87.44 92 GLN A O 1
ATOM 715 N N . GLN A 1 93 ? -0.290 8.523 18.449 1.00 88.25 93 GLN A N 1
ATOM 716 C CA . GLN A 1 93 ? -0.513 7.936 17.123 1.00 88.25 93 GLN A CA 1
ATOM 717 C C . GLN A 1 93 ? 0.232 8.734 16.055 1.00 88.25 93 GLN A C 1
ATOM 719 O O . GLN A 1 93 ? 0.822 8.144 15.156 1.00 88.25 93 GLN A O 1
ATOM 724 N N . VAL A 1 94 ? 0.245 10.065 16.178 1.00 88.56 94 VAL A N 1
ATOM 725 C CA . VAL A 1 94 ? 0.977 10.942 15.261 1.00 88.56 94 VAL A CA 1
ATOM 726 C C . VAL A 1 94 ? 2.475 10.685 15.331 1.00 88.56 94 VAL A C 1
ATOM 728 O O . VAL A 1 94 ? 3.090 10.435 14.298 1.00 88.56 94 VAL A O 1
ATOM 731 N N . GLY A 1 95 ? 3.050 10.671 16.535 1.00 88.50 95 GLY A N 1
ATOM 732 C CA . GLY A 1 95 ? 4.468 10.371 16.726 1.00 88.50 95 GLY A CA 1
ATOM 733 C C . GLY A 1 95 ? 4.853 8.998 16.170 1.00 88.50 95 GLY A C 1
ATOM 734 O O . GLY A 1 95 ? 5.852 8.882 15.464 1.00 88.50 95 GLY A O 1
ATOM 735 N N . PHE A 1 96 ? 4.029 7.973 16.415 1.00 91.19 96 PHE A N 1
ATOM 736 C CA . PHE A 1 96 ? 4.267 6.627 15.894 1.00 91.19 96 PHE A CA 1
ATOM 737 C C . PHE A 1 96 ? 4.209 6.564 14.362 1.00 91.19 96 PHE A C 1
ATOM 739 O O . PHE A 1 96 ? 5.125 6.024 13.746 1.00 91.19 96 PHE A O 1
ATOM 746 N N . VAL A 1 97 ? 3.174 7.138 13.738 1.00 88.56 97 VAL A N 1
ATOM 747 C CA . VAL A 1 97 ? 3.034 7.148 12.272 1.00 88.56 97 VAL A CA 1
ATOM 748 C C . VAL A 1 97 ? 4.185 7.913 11.624 1.00 88.56 97 VAL A C 1
ATOM 750 O O . VAL A 1 97 ? 4.773 7.411 10.673 1.00 88.56 97 VAL A O 1
ATOM 753 N N . LEU A 1 98 ? 4.563 9.081 12.152 1.00 88.62 98 LEU A N 1
ATOM 754 C CA . LEU A 1 98 ? 5.703 9.842 11.634 1.00 88.62 98 LEU A CA 1
ATOM 755 C C . LEU A 1 98 ? 7.020 9.069 11.774 1.00 88.62 98 LEU A C 1
ATOM 757 O O . LEU A 1 98 ? 7.807 9.039 10.831 1.00 88.62 98 LEU A O 1
ATOM 761 N N . GLY A 1 99 ? 7.243 8.403 12.911 1.00 89.00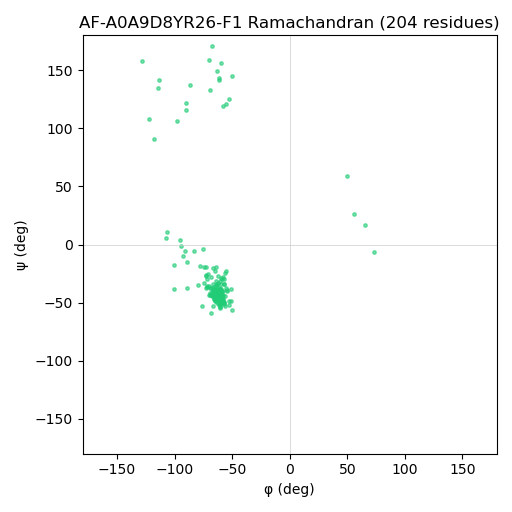 99 GLY A N 1
ATOM 762 C CA . GLY A 1 99 ? 8.415 7.550 13.115 1.00 89.00 99 GLY A CA 1
ATOM 763 C C . GLY A 1 99 ? 8.458 6.367 12.144 1.00 89.00 99 GLY A C 1
ATOM 764 O O . GLY A 1 99 ? 9.495 6.104 11.537 1.00 89.00 99 GLY A O 1
ATOM 765 N N . ALA A 1 100 ? 7.325 5.692 11.939 1.00 88.56 100 ALA A N 1
ATOM 766 C CA . ALA A 1 100 ? 7.206 4.587 10.990 1.00 88.56 100 ALA A CA 1
ATOM 767 C C . ALA A 1 100 ? 7.425 5.046 9.539 1.00 88.56 100 ALA A C 1
ATOM 769 O O . ALA A 1 100 ? 8.152 4.392 8.793 1.00 88.56 100 ALA A O 1
ATOM 770 N N . LEU A 1 101 ? 6.858 6.195 9.150 1.00 86.75 101 LEU A N 1
ATOM 771 C CA . LEU A 1 101 ? 7.072 6.796 7.831 1.00 86.75 101 LEU A CA 1
ATOM 772 C C . LEU A 1 101 ? 8.533 7.201 7.619 1.00 86.75 101 LEU A C 1
ATOM 774 O O . LEU A 1 101 ? 9.068 6.962 6.543 1.00 86.75 101 LEU A O 1
ATOM 778 N N . ALA A 1 102 ? 9.198 7.763 8.631 1.00 85.50 102 ALA A N 1
ATOM 779 C CA . ALA A 1 102 ? 10.616 8.104 8.551 1.00 85.50 102 ALA A CA 1
ATOM 780 C C . ALA A 1 102 ? 11.494 6.853 8.386 1.00 85.50 102 ALA A C 1
ATOM 782 O O . ALA A 1 102 ? 12.386 6.834 7.539 1.00 85.50 102 ALA A O 1
ATOM 783 N N . ALA A 1 103 ? 11.216 5.786 9.141 1.00 86.44 103 ALA A N 1
ATOM 784 C CA . ALA A 1 103 ? 11.919 4.512 9.003 1.00 86.44 103 ALA A CA 1
ATOM 785 C C . ALA A 1 103 ? 11.705 3.890 7.612 1.00 86.44 103 ALA A C 1
ATOM 787 O O . ALA A 1 103 ? 12.672 3.481 6.966 1.00 86.44 103 ALA A O 1
ATOM 788 N N . ALA A 1 104 ? 10.461 3.883 7.121 1.00 84.00 104 ALA A N 1
ATOM 789 C CA . ALA A 1 104 ? 10.128 3.413 5.780 1.00 84.00 104 ALA A CA 1
ATOM 790 C C . ALA A 1 104 ? 10.825 4.249 4.697 1.00 84.00 104 ALA A C 1
ATOM 792 O O . ALA A 1 104 ? 11.421 3.688 3.782 1.00 84.00 104 ALA A O 1
ATOM 793 N N . ALA A 1 105 ? 10.827 5.579 4.826 1.00 83.50 105 ALA A N 1
ATOM 794 C CA . ALA A 1 105 ? 11.516 6.474 3.902 1.00 83.50 105 ALA A CA 1
ATOM 795 C C . ALA A 1 105 ? 13.026 6.202 3.874 1.00 83.50 105 ALA A C 1
ATOM 797 O O . ALA A 1 105 ? 13.598 6.076 2.794 1.00 83.50 105 ALA A O 1
ATOM 798 N N . MET A 1 106 ? 13.669 6.031 5.035 1.00 82.56 106 MET A N 1
ATOM 799 C CA . MET A 1 106 ? 15.090 5.674 5.099 1.00 82.56 106 MET A CA 1
ATOM 800 C C . MET A 1 106 ? 15.388 4.329 4.425 1.00 82.56 106 MET A C 1
ATOM 802 O O . MET A 1 106 ? 16.392 4.219 3.724 1.00 82.56 106 MET A O 1
ATOM 806 N N . ALA A 1 107 ? 14.532 3.320 4.613 1.00 82.19 107 ALA A N 1
ATOM 807 C CA . ALA A 1 107 ? 14.689 2.022 3.959 1.00 82.19 107 ALA A CA 1
ATOM 808 C C . ALA A 1 107 ? 14.539 2.141 2.432 1.00 82.19 107 ALA A C 1
ATOM 810 O O . ALA A 1 107 ? 15.409 1.691 1.691 1.00 82.19 107 ALA A O 1
ATOM 811 N N . VAL A 1 108 ? 13.492 2.826 1.966 1.00 79.69 108 VAL A N 1
ATOM 812 C CA . VAL A 1 108 ? 13.205 3.058 0.539 1.00 79.69 108 VAL A CA 1
ATOM 813 C C . VAL A 1 108 ? 14.318 3.857 -0.141 1.00 79.69 108 VAL A C 1
ATOM 815 O O . VAL A 1 108 ? 14.698 3.546 -1.268 1.00 79.69 108 VAL A O 1
ATOM 818 N N . MET A 1 109 ? 14.892 4.856 0.537 1.00 79.19 109 MET A N 1
ATOM 819 C CA . MET A 1 109 ? 16.003 5.654 0.002 1.00 79.19 109 MET A CA 1
ATOM 820 C C . MET A 1 109 ? 17.279 4.838 -0.238 1.00 79.19 109 MET A C 1
ATOM 822 O O . MET A 1 109 ? 18.119 5.280 -1.018 1.00 79.19 109 MET A O 1
ATOM 826 N N . ARG A 1 110 ? 17.424 3.664 0.390 1.00 82.19 110 ARG A N 1
ATOM 827 C CA . ARG A 1 110 ? 18.555 2.745 0.177 1.00 82.19 110 ARG A CA 1
ATOM 828 C C . ARG A 1 110 ? 18.325 1.709 -0.922 1.00 82.19 110 ARG A C 1
ATOM 830 O O . ARG A 1 110 ? 19.235 0.946 -1.219 1.00 82.19 110 ARG A O 1
ATOM 837 N N . VAL A 1 111 ? 17.128 1.652 -1.503 1.00 80.75 111 VAL A N 1
ATOM 838 C CA . VAL A 1 111 ? 16.819 0.744 -2.613 1.00 80.75 111 VAL A CA 1
ATOM 839 C C . VAL A 1 111 ? 17.133 1.461 -3.919 1.00 80.75 111 VAL A C 1
ATOM 841 O O . VAL A 1 111 ? 16.479 2.453 -4.225 1.00 80.75 111 VAL A O 1
ATOM 844 N N . ASP A 1 112 ? 18.097 0.992 -4.706 1.00 76.69 112 ASP A N 1
ATOM 845 C CA . ASP A 1 112 ? 18.530 1.702 -5.925 1.00 76.69 112 ASP A CA 1
ATOM 846 C C . ASP A 1 112 ? 17.533 1.598 -7.095 1.00 76.69 112 ASP A C 1
ATOM 848 O O . ASP A 1 112 ? 17.524 2.438 -7.997 1.00 76.69 112 ASP A O 1
ATOM 852 N N . SER A 1 113 ? 16.637 0.609 -7.068 1.00 78.94 113 SER A N 1
ATOM 853 C CA . SER A 1 113 ? 15.630 0.402 -8.111 1.00 78.94 113 SER A CA 1
ATOM 854 C C . SER A 1 113 ? 14.331 1.152 -7.817 1.00 78.94 113 SER A C 1
ATOM 856 O O . SER A 1 113 ? 13.670 0.907 -6.810 1.00 78.94 113 SER A O 1
ATOM 858 N N . ILE A 1 114 ? 13.921 2.030 -8.738 1.00 72.81 114 ILE A N 1
ATOM 859 C CA . ILE A 1 114 ? 12.625 2.731 -8.686 1.00 72.81 114 ILE A CA 1
ATOM 860 C C . ILE A 1 114 ? 11.456 1.737 -8.699 1.00 72.81 114 ILE A C 1
ATOM 862 O O . ILE A 1 114 ? 10.454 1.982 -8.036 1.00 72.81 114 ILE A O 1
ATOM 866 N N . GLU A 1 115 ? 11.600 0.612 -9.396 1.00 72.31 115 GLU A N 1
ATOM 867 C CA . GLU A 1 115 ? 10.552 -0.404 -9.543 1.00 72.31 115 GLU A CA 1
ATOM 868 C C . GLU A 1 115 ? 10.276 -1.112 -8.210 1.00 72.31 115 GLU A C 1
ATOM 870 O O . GLU A 1 115 ? 9.132 -1.226 -7.778 1.00 72.31 115 GLU A O 1
ATOM 875 N N . LEU A 1 116 ? 11.336 -1.460 -7.474 1.00 73.31 116 LEU A N 1
ATOM 876 C CA . LEU A 1 116 ? 11.213 -1.998 -6.117 1.00 73.31 116 LEU A CA 1
ATOM 877 C C . LEU A 1 116 ? 10.572 -0.983 -5.150 1.00 73.31 116 LEU A C 1
ATOM 879 O O . LEU A 1 116 ? 9.822 -1.361 -4.248 1.00 73.31 116 LEU A O 1
ATOM 883 N N . ARG A 1 117 ? 10.814 0.323 -5.345 1.00 77.25 117 ARG A N 1
ATOM 884 C CA . ARG A 1 117 ? 10.166 1.378 -4.542 1.00 77.25 117 ARG A CA 1
ATOM 885 C C . ARG A 1 117 ? 8.669 1.495 -4.845 1.00 77.25 117 ARG A C 1
ATOM 887 O O . ARG A 1 117 ? 7.899 1.752 -3.920 1.00 77.25 117 ARG A O 1
ATOM 894 N N . THR A 1 118 ? 8.250 1.323 -6.102 1.00 76.81 118 THR A N 1
ATOM 895 C CA . THR A 1 118 ? 6.828 1.373 -6.488 1.00 76.81 118 THR A CA 1
ATOM 896 C C . THR A 1 118 ? 6.064 0.137 -6.023 1.00 76.81 118 THR A C 1
ATOM 898 O O . THR A 1 118 ? 4.963 0.293 -5.496 1.00 76.81 118 THR A O 1
ATOM 901 N N . HIS A 1 119 ? 6.672 -1.054 -6.069 1.00 79.19 119 HIS A N 1
ATOM 902 C CA . HIS A 1 119 ? 6.062 -2.275 -5.527 1.00 79.19 119 HIS A CA 1
ATOM 903 C C . HIS A 1 119 ? 5.778 -2.165 -4.025 1.00 79.19 119 HIS A C 1
ATOM 905 O O . HIS A 1 119 ? 4.686 -2.504 -3.566 1.00 79.19 119 HIS A O 1
ATOM 911 N N . LEU A 1 120 ? 6.713 -1.603 -3.249 1.00 81.75 120 LEU A N 1
ATOM 912 C CA . LEU A 1 120 ? 6.525 -1.410 -1.806 1.00 81.75 120 LEU A CA 1
ATOM 913 C C . LEU A 1 120 ? 5.273 -0.574 -1.492 1.00 81.75 120 LEU A C 1
ATOM 915 O O . LEU A 1 120 ? 4.584 -0.803 -0.496 1.00 81.75 120 LEU A O 1
ATOM 919 N N . PHE A 1 121 ? 4.959 0.378 -2.364 1.00 82.94 121 PHE A N 1
ATOM 920 C CA . PHE A 1 121 ? 3.766 1.197 -2.258 1.00 82.94 121 PHE A CA 1
ATOM 921 C C . PHE A 1 121 ? 2.494 0.442 -2.693 1.00 82.94 121 PHE A C 1
ATOM 923 O O . PHE A 1 121 ? 1.532 0.369 -1.927 1.00 82.94 121 PHE A O 1
ATOM 930 N N . GLU A 1 122 ? 2.498 -0.149 -3.889 1.00 87.31 122 GLU A N 1
ATOM 931 C CA . GLU A 1 122 ? 1.371 -0.893 -4.473 1.00 87.31 122 GLU A CA 1
ATOM 932 C C . GLU A 1 122 ? 0.899 -2.038 -3.571 1.00 87.31 122 GLU A C 1
ATOM 934 O O . GLU A 1 122 ? -0.272 -2.099 -3.177 1.00 87.31 122 GLU A O 1
ATOM 939 N N . TYR A 1 123 ? 1.829 -2.900 -3.162 1.00 90.69 123 TYR A N 1
ATOM 940 C CA . TYR A 1 123 ? 1.532 -4.043 -2.304 1.00 90.69 123 TYR A CA 1
ATOM 941 C C . TYR A 1 123 ? 1.238 -3.638 -0.864 1.00 90.69 123 TYR A C 1
ATOM 943 O O . TYR A 1 123 ? 0.460 -4.314 -0.189 1.00 90.69 123 TYR A O 1
ATOM 951 N N . GLY A 1 124 ? 1.761 -2.498 -0.403 1.00 90.88 124 GLY A N 1
ATOM 952 C CA . GLY A 1 124 ? 1.348 -1.895 0.862 1.00 90.88 124 GLY A CA 1
ATOM 953 C C . GLY A 1 124 ? -0.142 -1.532 0.871 1.00 90.88 124 GLY A C 1
ATOM 954 O O . GLY A 1 124 ? -0.850 -1.838 1.834 1.00 90.88 124 GLY A O 1
ATOM 955 N N . VAL A 1 125 ? -0.647 -0.936 -0.217 1.00 90.44 125 VAL A N 1
ATOM 956 C CA . VAL A 1 125 ? -2.072 -0.593 -0.372 1.00 90.44 125 VAL A CA 1
ATOM 957 C C . VAL A 1 125 ? -2.946 -1.847 -0.436 1.00 90.44 125 VAL A C 1
ATOM 959 O O . VAL A 1 125 ? -3.954 -1.927 0.274 1.00 90.44 125 VAL A O 1
ATOM 962 N N . VAL A 1 126 ? -2.551 -2.842 -1.236 1.00 94.12 126 VAL A N 1
ATOM 963 C CA . VAL A 1 126 ? -3.250 -4.136 -1.326 1.00 94.12 126 VAL A CA 1
ATOM 964 C C . VAL A 1 126 ? -3.324 -4.803 0.048 1.00 94.12 126 VAL A C 1
ATOM 966 O O . VAL A 1 126 ? -4.412 -5.165 0.502 1.00 94.12 126 VAL A O 1
ATOM 969 N N . ALA A 1 127 ? -2.195 -4.888 0.755 1.00 96.00 127 ALA A N 1
ATOM 970 C CA . ALA A 1 127 ? -2.139 -5.485 2.082 1.00 96.00 127 ALA A CA 1
ATOM 971 C C . ALA A 1 127 ? -3.031 -4.757 3.089 1.00 96.00 127 ALA A C 1
ATOM 973 O O . ALA A 1 127 ? -3.704 -5.401 3.897 1.00 96.00 127 ALA A O 1
ATOM 974 N N . MET A 1 128 ? -3.101 -3.425 3.016 1.00 93.62 128 MET A N 1
ATOM 975 C CA . MET A 1 128 ? -3.982 -2.635 3.872 1.00 93.62 128 MET A CA 1
ATOM 976 C C . MET A 1 128 ? -5.460 -2.955 3.641 1.00 93.62 128 MET A C 1
ATOM 978 O O . MET A 1 128 ? -6.201 -3.141 4.607 1.00 93.62 128 MET A O 1
ATOM 982 N N . LEU A 1 129 ? -5.891 -3.028 2.378 1.00 94.56 129 LEU A N 1
ATOM 983 C CA . LEU A 1 129 ? -7.276 -3.335 2.012 1.00 94.56 129 LEU A CA 1
ATOM 984 C C . LEU A 1 129 ? -7.668 -4.749 2.453 1.00 94.56 129 LEU A C 1
ATOM 986 O O . LEU A 1 129 ? -8.710 -4.926 3.084 1.00 94.56 129 LEU A O 1
ATOM 990 N N . ILE A 1 130 ? -6.805 -5.734 2.192 1.00 96.56 130 ILE A N 1
ATOM 991 C CA . ILE A 1 130 ? -7.023 -7.133 2.579 1.00 96.56 130 ILE A CA 1
ATOM 992 C C . ILE A 1 130 ? -7.074 -7.271 4.107 1.00 96.56 130 ILE A C 1
ATOM 994 O O . ILE A 1 130 ? -7.989 -7.896 4.645 1.00 96.56 130 ILE A O 1
ATOM 998 N N . TYR A 1 131 ? -6.133 -6.656 4.832 1.00 95.56 131 TYR A N 1
ATOM 999 C CA . TYR A 1 131 ? -6.130 -6.661 6.297 1.00 95.56 131 TYR A CA 1
ATOM 1000 C C . TYR A 1 131 ? -7.405 -6.045 6.880 1.00 95.56 131 TYR A C 1
ATOM 1002 O O . TYR A 1 131 ? -7.993 -6.600 7.811 1.00 95.56 131 TYR A O 1
ATOM 1010 N N . GLN A 1 132 ? -7.862 -4.921 6.327 1.00 92.94 132 GLN A N 1
ATOM 1011 C CA . GLN A 1 132 ? -9.113 -4.293 6.748 1.00 92.94 132 GLN A CA 1
ATOM 1012 C C . GLN A 1 132 ? -10.316 -5.192 6.452 1.00 92.94 132 GLN A C 1
ATOM 1014 O O . GLN A 1 132 ? -11.178 -5.332 7.314 1.00 92.94 132 GLN A O 1
ATOM 1019 N N . ALA A 1 133 ? -10.357 -5.857 5.294 1.00 94.25 133 ALA A N 1
ATOM 1020 C CA . ALA A 1 133 ? -11.442 -6.772 4.949 1.00 94.25 133 ALA A CA 1
ATOM 1021 C C . ALA A 1 133 ? -11.530 -7.950 5.936 1.00 94.25 133 ALA A C 1
ATOM 1023 O O . ALA A 1 133 ? -12.606 -8.258 6.449 1.00 94.25 133 ALA A O 1
ATOM 1024 N N . PHE A 1 134 ? -10.397 -8.564 6.293 1.00 94.81 134 PHE A N 1
ATOM 1025 C CA . PHE A 1 134 ? -10.376 -9.594 7.337 1.00 94.81 134 PHE A CA 1
ATOM 1026 C C . PHE A 1 134 ? -10.735 -9.045 8.720 1.00 94.81 134 PHE A C 1
ATOM 1028 O O . PHE A 1 134 ? -11.411 -9.723 9.495 1.00 94.81 134 PHE A O 1
ATOM 1035 N N . SER A 1 135 ? -10.307 -7.821 9.035 1.00 91.75 135 SER A N 1
ATOM 1036 C CA . SER A 1 135 ? -10.637 -7.164 10.303 1.00 91.75 135 SER A CA 1
ATOM 1037 C C . SER A 1 135 ? -12.141 -6.914 10.444 1.00 91.75 135 SER A C 1
ATOM 1039 O O . SER A 1 135 ? -12.667 -7.055 11.546 1.00 91.75 135 SER A O 1
ATOM 1041 N N . GLU A 1 136 ? -12.841 -6.606 9.346 1.00 90.62 136 GLU A N 1
ATOM 1042 C CA . GLU A 1 136 ? -14.307 -6.544 9.310 1.00 90.62 136 GLU A CA 1
ATOM 1043 C C . GLU A 1 136 ? -14.933 -7.924 9.518 1.00 90.62 136 GLU A C 1
ATOM 1045 O O . GLU A 1 136 ? -15.730 -8.098 10.441 1.00 90.62 136 GLU A O 1
ATOM 1050 N N . ARG A 1 137 ? -14.518 -8.921 8.724 1.00 90.69 137 ARG A N 1
ATOM 1051 C CA . ARG A 1 137 ? -15.067 -10.289 8.760 1.00 90.69 137 ARG A CA 1
ATOM 1052 C C . ARG A 1 137 ? -15.018 -10.919 10.149 1.00 90.69 137 ARG A C 1
ATOM 1054 O O . ARG A 1 137 ? -15.904 -11.676 10.551 1.00 90.69 137 ARG A O 1
ATOM 1061 N N . TRP A 1 138 ? -13.931 -10.660 10.868 1.00 91.25 138 TRP A N 1
ATOM 1062 C CA . TRP A 1 138 ? -13.627 -11.283 12.154 1.00 91.25 138 TRP A CA 1
ATOM 1063 C C . TRP A 1 138 ? -13.811 -10.358 13.349 1.00 91.25 138 TRP A C 1
ATOM 1065 O O . TRP A 1 138 ? -13.455 -10.727 14.476 1.00 91.25 138 TRP A O 1
ATOM 1075 N N . ARG A 1 139 ? -14.422 -9.189 13.133 1.00 86.19 139 ARG A N 1
ATOM 1076 C CA . ARG A 1 139 ? -14.748 -8.242 14.195 1.00 86.19 139 ARG A CA 1
ATOM 1077 C C . ARG A 1 139 ? -15.538 -8.942 15.306 1.00 86.19 139 ARG A C 1
ATOM 1079 O O . ARG A 1 139 ? -16.553 -9.586 15.062 1.00 86.19 139 ARG A O 1
ATOM 1086 N N . GLY A 1 140 ? -15.042 -8.834 16.539 1.00 80.44 140 GLY A N 1
ATOM 1087 C CA . GLY A 1 140 ? -15.678 -9.406 17.733 1.00 80.44 140 GLY A CA 1
ATOM 1088 C C . GLY A 1 140 ? -15.593 -10.933 17.870 1.00 80.44 140 GLY A C 1
ATOM 1089 O O . GLY A 1 140 ? -15.980 -11.448 18.912 1.00 80.44 140 GLY A O 1
ATOM 1090 N N . ARG A 1 141 ? -15.074 -11.658 16.868 1.00 84.06 141 ARG A N 1
ATOM 1091 C CA . ARG A 1 141 ? -14.930 -13.127 16.904 1.00 84.06 141 ARG A CA 1
ATOM 1092 C C . ARG A 1 141 ? -13.511 -13.577 17.229 1.00 84.06 141 ARG A C 1
ATOM 1094 O O . ARG A 1 141 ? -13.331 -14.546 17.956 1.00 84.06 141 ARG A O 1
ATOM 1101 N N . TYR A 1 142 ? -12.513 -12.871 16.701 1.00 86.00 142 TYR A N 1
ATOM 1102 C CA . TYR A 1 142 ? -11.101 -13.197 16.893 1.00 86.00 142 TYR A CA 1
ATOM 1103 C C . TYR A 1 142 ? -10.306 -11.982 17.390 1.00 86.00 142 TYR A C 1
ATOM 1105 O O . TYR A 1 142 ? -10.711 -10.828 17.224 1.00 86.00 142 TYR A O 1
ATOM 1113 N N . GLY A 1 143 ? -9.158 -12.243 18.025 1.00 86.38 143 GLY A N 1
ATOM 1114 C CA . GLY A 1 143 ? -8.214 -11.202 18.439 1.00 86.38 143 GLY A CA 1
ATOM 1115 C C . GLY A 1 143 ? -7.549 -10.499 17.249 1.00 86.38 143 GLY A C 1
ATOM 1116 O O . GLY A 1 143 ? -7.654 -10.951 16.113 1.00 86.38 143 GLY A O 1
ATOM 1117 N N . LEU A 1 144 ? -6.812 -9.414 17.516 1.00 86.88 144 LEU A N 1
ATOM 1118 C CA . LEU A 1 144 ? -6.164 -8.576 16.489 1.00 86.88 144 LEU A CA 1
ATOM 1119 C C . LEU A 1 144 ? -5.196 -9.344 15.569 1.00 86.88 144 LEU A C 1
ATOM 1121 O O . LEU A 1 144 ? -5.028 -8.981 14.409 1.00 86.88 144 LEU A O 1
ATOM 1125 N N . PHE A 1 145 ? -4.576 -10.414 16.070 1.00 92.12 145 PHE A N 1
ATOM 1126 C CA . PHE A 1 145 ? -3.552 -11.160 15.338 1.00 92.12 145 PHE A CA 1
ATOM 1127 C C . PHE A 1 145 ? -4.099 -12.038 14.212 1.00 92.12 145 PHE A C 1
ATOM 1129 O O . PHE A 1 145 ? -3.428 -12.187 13.196 1.00 92.12 145 PHE A O 1
ATOM 1136 N N . ALA A 1 146 ? -5.303 -12.598 14.352 1.00 94.50 146 ALA A N 1
ATOM 1137 C CA . ALA A 1 146 ? -5.884 -13.463 13.325 1.00 94.50 146 ALA A CA 1
ATOM 1138 C C . ALA A 1 146 ? -6.074 -12.739 11.973 1.00 94.50 146 ALA A C 1
ATOM 1140 O O . ALA A 1 146 ? -5.521 -13.215 10.979 1.00 94.50 146 ALA A O 1
ATOM 1141 N N . PRO A 1 147 ? -6.768 -11.578 11.894 1.00 93.81 147 PRO A N 1
ATOM 1142 C CA . PRO A 1 147 ? -6.922 -10.856 10.631 1.00 93.81 147 PRO A CA 1
ATOM 1143 C C . PRO A 1 147 ? -5.590 -10.344 10.081 1.00 93.81 147 PRO A C 1
ATOM 1145 O O . PRO A 1 147 ? -5.415 -10.307 8.866 1.00 93.81 147 PRO A O 1
ATOM 1148 N N . ALA A 1 148 ? -4.630 -10.003 10.947 1.00 94.88 148 ALA A N 1
ATOM 1149 C CA . ALA A 1 148 ? -3.289 -9.617 10.522 1.00 94.88 148 ALA A CA 1
ATOM 1150 C C . ALA A 1 148 ? -2.527 -10.774 9.864 1.00 94.88 148 ALA A C 1
ATOM 1152 O O . ALA A 1 148 ? -1.979 -10.596 8.781 1.00 94.88 148 ALA A O 1
ATOM 1153 N N . ALA A 1 149 ? -2.533 -11.963 10.474 1.00 97.19 149 ALA A N 1
ATOM 1154 C CA . ALA A 1 149 ? -1.867 -13.143 9.928 1.00 97.19 149 ALA A CA 1
ATOM 1155 C C . ALA A 1 149 ? -2.485 -13.577 8.590 1.00 97.19 149 ALA A C 1
ATOM 1157 O O . ALA A 1 149 ? -1.759 -13.830 7.630 1.00 97.19 149 ALA A O 1
ATOM 1158 N N . ALA A 1 150 ? -3.819 -13.603 8.501 1.00 97.06 150 ALA A N 1
ATOM 1159 C CA . ALA A 1 150 ? -4.514 -13.923 7.256 1.00 97.06 150 ALA A CA 1
ATOM 1160 C C . ALA A 1 150 ? -4.262 -12.868 6.173 1.00 97.06 150 ALA A C 1
ATOM 1162 O O . ALA A 1 150 ? -3.948 -13.215 5.037 1.00 97.06 150 ALA A O 1
ATOM 1163 N N . GLY A 1 151 ? -4.345 -11.582 6.530 1.00 97.06 151 GLY A N 1
ATOM 1164 C CA . GLY A 1 151 ? -4.074 -10.491 5.601 1.00 97.06 151 GLY A CA 1
ATOM 1165 C C . GLY A 1 151 ? -2.647 -10.531 5.065 1.00 97.06 151 GLY A C 1
ATOM 1166 O O . GLY A 1 151 ? -2.448 -10.404 3.859 1.00 97.06 151 GLY A O 1
ATOM 1167 N N . PHE A 1 152 ? -1.669 -10.795 5.932 1.00 98.00 152 PHE A N 1
ATOM 1168 C CA . PHE A 1 152 ? -0.275 -10.965 5.540 1.00 98.00 152 PHE A CA 1
ATOM 1169 C C . PHE A 1 152 ? -0.099 -12.152 4.589 1.00 98.00 152 PHE A C 1
ATOM 1171 O O . PHE A 1 152 ? 0.432 -11.977 3.497 1.00 98.00 152 PHE A O 1
ATOM 1178 N N . ALA A 1 153 ? -0.606 -13.334 4.956 1.00 98.19 153 ALA A N 1
ATOM 1179 C CA . ALA A 1 153 ? -0.482 -14.538 4.138 1.00 98.19 153 ALA A CA 1
ATOM 1180 C C . ALA A 1 153 ? -1.093 -14.356 2.739 1.00 98.19 153 ALA A C 1
ATOM 1182 O O . ALA A 1 153 ? -0.449 -14.673 1.741 1.00 98.19 153 ALA A O 1
ATOM 1183 N N . VAL A 1 154 ? -2.301 -13.789 2.649 1.00 98.19 154 VAL A N 1
ATOM 1184 C CA . VAL A 1 154 ? -2.944 -13.518 1.355 1.00 98.19 154 VAL A CA 1
ATOM 1185 C C . VAL A 1 154 ? -2.158 -12.474 0.559 1.00 98.19 154 VAL A C 1
ATOM 1187 O O . VAL A 1 154 ? -1.976 -12.654 -0.638 1.00 98.19 154 VAL A O 1
ATOM 1190 N N . SER A 1 155 ? -1.636 -11.424 1.197 1.00 97.38 155 SER A N 1
ATOM 1191 C CA . SER A 1 155 ? -0.836 -10.399 0.503 1.00 97.38 155 SER A CA 1
ATOM 1192 C C . SER A 1 155 ? 0.457 -10.970 -0.083 1.00 97.38 155 SER A C 1
ATOM 1194 O O . SER A 1 155 ? 0.815 -10.633 -1.208 1.00 97.38 155 SER A O 1
ATOM 1196 N N . VAL A 1 156 ? 1.124 -11.877 0.639 1.00 96.88 156 VAL A N 1
ATOM 1197 C CA . VAL A 1 156 ? 2.305 -12.597 0.136 1.00 96.88 156 VAL A CA 1
ATOM 1198 C C . VAL A 1 156 ? 1.939 -13.474 -1.059 1.00 96.88 156 VAL A C 1
ATOM 1200 O O . VAL A 1 156 ? 2.660 -13.472 -2.051 1.00 96.88 156 VAL A O 1
ATOM 1203 N N . VAL A 1 157 ? 0.804 -14.180 -1.008 1.00 97.81 157 VAL A N 1
ATOM 1204 C CA . VAL A 1 157 ? 0.321 -14.975 -2.149 1.00 97.81 157 VAL A CA 1
ATOM 1205 C C . VAL A 1 157 ? 0.042 -14.087 -3.362 1.00 97.81 157 VAL A C 1
ATOM 1207 O O . VAL A 1 157 ? 0.455 -14.432 -4.462 1.00 97.81 157 VAL A O 1
ATOM 1210 N N . VAL A 1 158 ? -0.599 -12.931 -3.178 1.00 96.88 158 VAL A N 1
ATOM 1211 C CA . VAL A 1 158 ? -0.856 -11.974 -4.268 1.00 96.88 158 VAL A CA 1
ATOM 1212 C C . VAL A 1 158 ? 0.456 -11.459 -4.876 1.00 96.88 158 VAL A C 1
ATOM 1214 O O . VAL A 1 158 ? 0.578 -11.419 -6.098 1.00 96.88 158 VAL A O 1
ATOM 1217 N N . GLY A 1 159 ? 1.456 -11.131 -4.053 1.00 94.06 159 GLY A N 1
ATOM 1218 C CA . GLY A 1 159 ? 2.786 -10.742 -4.537 1.00 94.06 159 GLY A CA 1
ATOM 1219 C C . GLY A 1 159 ? 3.542 -11.879 -5.237 1.00 94.06 159 GLY A C 1
ATOM 1220 O O . GLY A 1 159 ? 4.253 -11.637 -6.201 1.00 94.06 159 GLY A O 1
ATOM 1221 N N . ALA A 1 160 ? 3.366 -13.129 -4.806 1.00 95.19 160 ALA A N 1
ATOM 1222 C CA . ALA A 1 160 ? 3.958 -14.286 -5.479 1.00 95.19 160 ALA A CA 1
ATOM 1223 C C . ALA A 1 160 ? 3.284 -14.590 -6.829 1.00 95.19 160 ALA A C 1
ATOM 1225 O O . ALA A 1 160 ? 3.953 -14.999 -7.775 1.00 95.19 160 ALA A O 1
ATOM 1226 N N . VAL A 1 161 ? 1.965 -14.386 -6.929 1.00 96.06 161 VAL A N 1
ATOM 1227 C CA . VAL A 1 161 ? 1.231 -14.499 -8.200 1.00 96.06 161 VAL A CA 1
ATOM 1228 C C . VAL A 1 161 ? 1.684 -13.424 -9.182 1.00 96.06 161 VAL A C 1
ATOM 1230 O O . VAL A 1 161 ? 1.818 -13.723 -10.363 1.00 96.06 161 VAL A O 1
ATOM 1233 N N . ASP A 1 162 ? 1.964 -12.210 -8.709 1.00 92.69 162 ASP A N 1
ATOM 1234 C CA . ASP A 1 162 ? 2.530 -11.153 -9.549 1.00 92.69 162 ASP A CA 1
ATOM 1235 C C . ASP A 1 162 ? 3.846 -11.576 -10.190 1.00 92.69 162 ASP A C 1
ATOM 1237 O O . ASP A 1 162 ? 3.990 -11.532 -11.407 1.00 92.69 162 ASP A O 1
ATOM 1241 N N . GLU A 1 163 ? 4.764 -12.085 -9.374 1.00 92.81 163 GLU A N 1
ATOM 1242 C CA . GLU A 1 163 ? 6.070 -12.549 -9.829 1.00 92.81 163 GLU A CA 1
ATOM 1243 C C . GLU A 1 163 ? 5.942 -13.723 -10.815 1.00 92.81 163 GLU A C 1
ATOM 1245 O O . GLU A 1 163 ? 6.625 -13.796 -11.839 1.00 92.81 163 GLU A O 1
ATOM 1250 N N . ALA A 1 164 ? 4.977 -14.616 -10.573 1.00 93.31 164 ALA A N 1
ATOM 1251 C CA . ALA A 1 164 ? 4.639 -15.681 -11.509 1.00 93.31 164 ALA A CA 1
ATOM 1252 C C . ALA A 1 164 ? 4.081 -15.147 -12.842 1.00 93.31 164 ALA A C 1
ATOM 1254 O O . ALA A 1 164 ? 4.361 -15.734 -13.884 1.00 93.31 164 ALA A O 1
ATOM 1255 N N . ILE A 1 165 ? 3.314 -14.050 -12.844 1.00 91.44 165 ILE A N 1
ATOM 1256 C CA . ILE A 1 165 ? 2.854 -13.389 -14.076 1.00 91.44 165 ILE A CA 1
ATOM 1257 C C . ILE A 1 165 ? 4.038 -12.727 -14.788 1.00 91.44 165 ILE A C 1
ATOM 1259 O O . ILE A 1 165 ? 4.168 -12.871 -16.006 1.00 91.44 165 ILE A O 1
ATOM 1263 N N . GLN A 1 166 ? 4.914 -12.042 -14.047 1.00 88.69 166 GLN A N 1
ATOM 1264 C CA . GLN A 1 166 ? 6.100 -11.382 -14.596 1.00 88.69 166 GLN A CA 1
ATOM 1265 C C . GLN A 1 166 ? 7.049 -12.370 -15.282 1.00 88.69 166 GLN A C 1
ATOM 1267 O O . GLN A 1 166 ? 7.625 -12.009 -16.305 1.00 88.69 166 GLN A O 1
ATOM 1272 N N . TRP A 1 167 ? 7.126 -13.627 -14.823 1.00 89.62 167 TRP A N 1
ATOM 1273 C CA . TRP A 1 167 ? 7.861 -14.699 -15.515 1.00 89.62 167 TRP A CA 1
ATOM 1274 C C . TRP A 1 167 ? 7.476 -14.807 -17.000 1.00 89.62 167 TRP A C 1
ATOM 1276 O O . TRP A 1 167 ? 8.323 -15.063 -17.855 1.00 89.62 167 TRP A O 1
ATOM 1286 N N . PHE A 1 168 ? 6.196 -14.625 -17.333 1.00 91.19 168 PHE A N 1
ATOM 1287 C CA . PHE A 1 168 ? 5.704 -14.749 -18.708 1.00 91.19 168 PHE A CA 1
ATOM 1288 C C . PHE A 1 168 ? 5.892 -13.479 -19.547 1.00 91.19 168 PHE A C 1
ATOM 1290 O O . PHE A 1 168 ? 5.603 -13.500 -20.746 1.00 91.19 168 PHE A O 1
ATOM 1297 N N . LEU A 1 169 ? 6.354 -12.375 -18.953 1.00 87.62 169 LEU A N 1
ATOM 1298 C CA . LEU A 1 169 ? 6.584 -11.127 -19.671 1.00 87.62 169 LEU A CA 1
ATOM 1299 C C . LEU A 1 169 ? 7.986 -11.101 -20.295 1.00 87.62 169 LEU A C 1
ATOM 1301 O O . LEU A 1 169 ? 8.968 -11.475 -19.652 1.00 87.62 169 LEU A O 1
ATOM 1305 N N . PRO A 1 170 ? 8.114 -10.627 -21.547 1.00 82.50 170 PRO A N 1
ATOM 1306 C CA . PRO A 1 170 ? 9.422 -10.460 -22.163 1.00 82.50 170 PRO A CA 1
ATOM 1307 C C . PRO A 1 170 ? 10.255 -9.461 -21.351 1.00 82.50 170 PRO A C 1
ATOM 1309 O O . PRO A 1 170 ? 9.730 -8.471 -20.850 1.00 82.50 170 PRO A O 1
ATOM 1312 N N . ASN A 1 171 ? 11.563 -9.706 -21.250 1.00 80.75 171 ASN A N 1
ATOM 1313 C CA . ASN A 1 171 ? 12.523 -8.849 -20.538 1.00 80.75 171 ASN A CA 1
ATOM 1314 C C . ASN A 1 171 ? 12.324 -8.750 -19.011 1.00 80.75 171 ASN A C 1
ATOM 1316 O O . ASN A 1 171 ? 12.914 -7.874 -18.378 1.00 80.75 171 ASN A O 1
ATOM 1320 N N . ARG A 1 172 ? 11.556 -9.665 -18.402 1.00 81.12 172 ARG A N 1
ATOM 1321 C CA . ARG A 1 172 ? 11.549 -9.888 -16.950 1.00 81.12 172 ARG A CA 1
ATOM 1322 C C . ARG A 1 172 ? 12.098 -11.259 -16.607 1.00 81.12 172 ARG A C 1
ATOM 1324 O O . ARG A 1 172 ? 11.866 -12.234 -17.314 1.00 81.12 172 ARG A O 1
ATOM 1331 N N . VAL A 1 173 ? 12.854 -11.307 -15.519 1.00 83.38 173 VAL A N 1
ATOM 1332 C CA . VAL A 1 173 ? 13.369 -12.541 -14.933 1.00 83.38 173 VAL A CA 1
ATOM 1333 C C . VAL A 1 173 ? 12.698 -12.686 -13.585 1.00 83.38 173 VAL A C 1
ATOM 1335 O O . VAL A 1 173 ? 12.635 -11.711 -12.847 1.00 83.38 173 VAL A O 1
ATOM 1338 N N . PHE A 1 174 ? 12.226 -13.895 -13.294 1.00 86.50 174 PHE A N 1
ATOM 1339 C CA . PHE A 1 174 ? 11.675 -14.218 -11.989 1.00 86.50 174 PHE A CA 1
ATOM 1340 C C . PHE A 1 174 ? 12.710 -13.956 -10.888 1.00 86.50 174 PHE A C 1
ATOM 1342 O O . PHE A 1 174 ? 13.769 -14.594 -10.888 1.00 86.50 174 PHE A O 1
ATOM 1349 N N . ASP A 1 175 ? 12.401 -13.064 -9.952 1.00 86.31 175 ASP A N 1
ATOM 1350 C CA . ASP A 1 175 ? 13.248 -12.730 -8.811 1.00 86.31 175 ASP A CA 1
ATOM 1351 C C . ASP A 1 175 ? 12.513 -12.979 -7.476 1.00 86.31 175 ASP A C 1
ATOM 1353 O O . ASP A 1 175 ? 11.635 -12.216 -7.067 1.00 86.31 175 ASP A O 1
ATOM 1357 N N . PRO A 1 176 ? 12.889 -14.026 -6.714 1.00 88.44 176 PRO A N 1
ATOM 1358 C CA . PRO A 1 176 ? 12.343 -14.272 -5.379 1.00 88.44 176 PRO A CA 1
ATOM 1359 C C . PRO A 1 176 ? 12.498 -13.094 -4.404 1.00 88.44 176 PRO A C 1
ATOM 1361 O O . PRO A 1 176 ? 11.765 -13.020 -3.411 1.00 88.44 176 PRO A O 1
ATOM 1364 N N . VAL A 1 177 ? 13.456 -12.192 -4.645 1.00 88.38 177 VAL A N 1
ATOM 1365 C CA . VAL A 1 177 ? 13.655 -10.985 -3.836 1.00 88.38 177 VAL A CA 1
ATOM 1366 C C . VAL A 1 177 ? 12.431 -10.070 -3.916 1.00 88.38 177 VAL A C 1
ATOM 1368 O O . VAL A 1 177 ? 12.053 -9.503 -2.889 1.00 88.38 177 V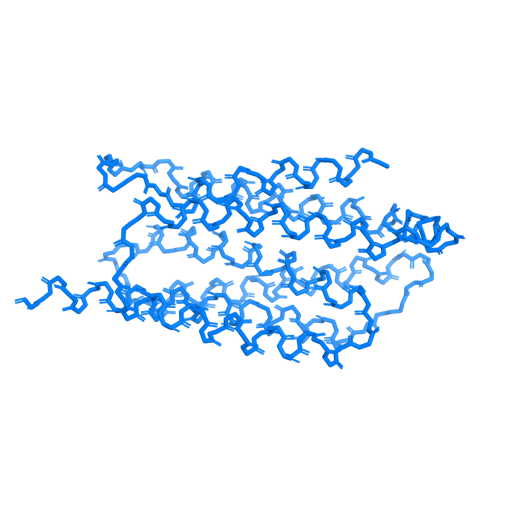AL A O 1
ATOM 1371 N N . ASP A 1 178 ? 11.744 -10.007 -5.058 1.00 86.50 178 ASP A N 1
ATOM 1372 C CA . ASP A 1 178 ? 10.548 -9.175 -5.239 1.00 86.50 178 ASP A CA 1
ATOM 1373 C C . ASP A 1 178 ? 9.379 -9.669 -4.373 1.00 86.50 178 ASP A C 1
ATOM 1375 O O . ASP A 1 178 ? 8.712 -8.880 -3.695 1.00 86.50 178 ASP A O 1
ATOM 1379 N N . ILE A 1 179 ? 9.213 -10.991 -4.246 1.00 91.31 179 ILE A N 1
ATOM 1380 C CA . ILE A 1 179 ? 8.259 -11.596 -3.298 1.00 91.31 179 ILE A CA 1
ATOM 1381 C C . ILE A 1 179 ? 8.606 -11.190 -1.858 1.00 91.31 179 ILE A C 1
ATOM 1383 O O . ILE A 1 179 ? 7.722 -10.848 -1.066 1.00 91.31 179 ILE A O 1
ATOM 1387 N N . GLY A 1 180 ? 9.898 -11.194 -1.514 1.00 90.75 180 GLY A N 1
ATOM 1388 C CA . GLY A 1 180 ? 10.393 -10.753 -0.211 1.00 90.75 180 GLY A CA 1
ATOM 1389 C C . GLY A 1 180 ? 10.076 -9.283 0.078 1.00 90.75 180 GLY A C 1
ATOM 1390 O O . GLY A 1 180 ? 9.595 -8.960 1.167 1.00 90.75 180 GLY A O 1
ATOM 1391 N N . PHE A 1 181 ? 10.274 -8.392 -0.894 1.00 88.12 181 PHE A N 1
ATOM 1392 C CA . PHE A 1 181 ? 9.927 -6.974 -0.763 1.00 88.12 181 PHE A CA 1
ATOM 1393 C C . PHE A 1 181 ? 8.421 -6.759 -0.591 1.00 88.12 181 PHE A C 1
ATOM 1395 O O . PHE A 1 181 ? 8.012 -5.989 0.284 1.00 88.12 181 PHE A O 1
ATOM 1402 N N . ASN A 1 182 ? 7.592 -7.488 -1.340 1.00 90.81 182 ASN A N 1
ATOM 1403 C CA . ASN A 1 182 ? 6.135 -7.448 -1.200 1.00 90.81 182 ASN A CA 1
ATOM 1404 C C . ASN A 1 182 ? 5.690 -7.924 0.193 1.00 90.81 182 ASN A C 1
ATOM 1406 O O . ASN A 1 182 ? 4.820 -7.313 0.822 1.00 90.81 182 ASN A O 1
ATOM 1410 N N . ALA A 1 183 ? 6.339 -8.962 0.728 1.00 94.19 183 ALA A N 1
ATOM 1411 C CA . ALA A 1 183 ? 6.114 -9.419 2.096 1.00 94.19 183 ALA A CA 1
ATOM 1412 C C . ALA A 1 183 ? 6.502 -8.349 3.132 1.00 94.19 183 ALA A C 1
ATOM 1414 O O . ALA A 1 183 ? 5.740 -8.094 4.067 1.00 94.19 183 ALA A O 1
ATOM 1415 N N . VAL A 1 184 ? 7.643 -7.672 2.964 1.00 92.06 184 VAL A N 1
ATOM 1416 C CA . VAL A 1 184 ? 8.061 -6.569 3.850 1.00 92.06 184 VAL A CA 1
ATOM 1417 C C . VAL A 1 184 ? 7.054 -5.417 3.810 1.00 92.06 184 VAL A C 1
ATOM 1419 O O . VAL A 1 184 ? 6.656 -4.923 4.868 1.00 92.06 184 VAL A O 1
ATOM 1422 N N . ALA A 1 185 ? 6.586 -5.031 2.621 1.00 90.81 185 ALA A N 1
ATOM 1423 C CA . ALA A 1 185 ? 5.568 -3.998 2.446 1.00 90.81 185 ALA A CA 1
ATOM 1424 C C . ALA A 1 185 ? 4.273 -4.341 3.201 1.00 90.81 185 ALA A C 1
ATOM 1426 O O . ALA A 1 185 ? 3.765 -3.529 3.984 1.00 90.81 185 ALA A O 1
ATOM 1427 N N . ALA A 1 186 ? 3.782 -5.573 3.033 1.00 94.94 186 ALA A N 1
ATOM 1428 C CA . ALA A 1 186 ? 2.602 -6.063 3.735 1.00 94.94 186 ALA A CA 1
ATOM 1429 C C . ALA A 1 186 ? 2.801 -6.063 5.258 1.00 94.94 186 ALA A C 1
ATOM 1431 O O . ALA A 1 186 ? 1.956 -5.557 5.999 1.00 94.94 186 ALA A O 1
ATOM 1432 N N . GLY A 1 187 ? 3.939 -6.577 5.731 1.00 95.38 187 GLY A N 1
ATOM 1433 C CA . GLY A 1 187 ? 4.278 -6.628 7.152 1.00 95.38 187 GLY A CA 1
ATOM 1434 C C . GLY A 1 187 ? 4.330 -5.242 7.797 1.00 95.38 187 GLY A C 1
ATOM 1435 O O . GLY A 1 187 ? 3.758 -5.044 8.869 1.00 95.38 187 GLY A O 1
ATOM 1436 N N . MET A 1 188 ? 4.948 -4.265 7.128 1.00 92.88 188 MET A N 1
ATOM 1437 C CA . MET A 1 188 ? 5.013 -2.881 7.604 1.00 92.88 188 MET A CA 1
ATOM 1438 C C . MET A 1 188 ? 3.622 -2.266 7.767 1.00 92.88 188 MET A C 1
ATOM 1440 O O . MET A 1 188 ? 3.297 -1.752 8.839 1.00 92.88 188 MET A O 1
ATOM 1444 N N . VAL A 1 189 ? 2.787 -2.320 6.727 1.00 91.62 189 VAL A N 1
ATOM 1445 C CA . VAL A 1 189 ? 1.479 -1.648 6.744 1.00 91.62 189 VAL A CA 1
ATOM 1446 C C . VAL A 1 189 ? 0.516 -2.317 7.725 1.00 91.62 189 VAL A C 1
ATOM 1448 O O . VAL A 1 189 ? -0.163 -1.631 8.495 1.00 91.62 189 VAL A O 1
ATOM 1451 N N . ILE A 1 190 ? 0.501 -3.651 7.770 1.00 94.88 190 ILE A N 1
ATOM 1452 C CA . ILE A 1 190 ? -0.311 -4.406 8.731 1.00 94.88 190 ILE A CA 1
ATOM 1453 C C . ILE A 1 190 ? 0.185 -4.160 10.161 1.00 94.88 190 ILE A C 1
ATOM 1455 O O . ILE A 1 190 ? -0.627 -3.918 11.055 1.00 94.88 190 ILE A O 1
ATOM 1459 N N . GLY A 1 191 ? 1.502 -4.149 10.384 1.00 94.19 191 GLY A N 1
ATOM 1460 C CA . GLY A 1 191 ? 2.107 -3.855 11.683 1.00 94.19 191 GLY A CA 1
ATOM 1461 C C . GLY A 1 191 ? 1.744 -2.462 12.201 1.00 94.19 191 GLY A C 1
ATOM 1462 O O . GLY A 1 191 ? 1.320 -2.318 13.349 1.00 94.19 191 GLY A O 1
ATOM 1463 N N . ILE A 1 192 ? 1.814 -1.441 11.340 1.00 91.62 192 ILE A N 1
ATOM 1464 C CA . ILE A 1 192 ? 1.353 -0.083 11.663 1.00 91.62 192 ILE A CA 1
ATOM 1465 C C . ILE A 1 192 ? -0.135 -0.101 12.044 1.00 91.62 192 ILE A C 1
ATOM 1467 O O . ILE A 1 192 ? -0.519 0.463 13.071 1.00 91.62 192 ILE A O 1
ATOM 1471 N N . GLY A 1 193 ? -0.973 -0.788 11.261 1.00 89.62 193 GLY A N 1
ATOM 1472 C CA . GLY A 1 193 ? -2.406 -0.929 11.532 1.00 89.62 193 GLY A CA 1
ATOM 1473 C C . GLY A 1 193 ? -2.712 -1.608 12.873 1.00 89.62 193 GLY A C 1
ATOM 1474 O O . GLY A 1 193 ? -3.601 -1.157 13.604 1.00 89.62 193 GLY A O 1
ATOM 1475 N N . LEU A 1 194 ? -1.959 -2.652 13.227 1.00 92.12 194 LEU A N 1
ATOM 1476 C CA . LEU A 1 194 ? -2.054 -3.343 14.514 1.00 92.12 194 LEU A CA 1
ATOM 1477 C C . LEU A 1 194 ? -1.732 -2.410 15.682 1.00 92.12 194 LEU A C 1
ATOM 1479 O O . LEU A 1 194 ? -2.525 -2.316 16.620 1.00 92.12 194 LEU A O 1
ATOM 1483 N N . VAL A 1 195 ? -0.608 -1.692 15.611 1.00 92.19 195 VAL A N 1
ATOM 1484 C CA . VAL A 1 195 ? -0.176 -0.782 16.683 1.00 92.19 195 VAL A CA 1
ATOM 1485 C C . VAL A 1 195 ? -1.175 0.360 16.868 1.00 92.19 195 VAL A C 1
ATOM 1487 O O . VAL A 1 195 ? -1.568 0.643 17.998 1.00 92.19 195 VAL A O 1
ATOM 1490 N N . ILE A 1 196 ? -1.660 0.967 15.779 1.00 89.00 196 ILE A N 1
ATOM 1491 C CA . ILE A 1 196 ? -2.686 2.021 15.851 1.00 89.00 196 ILE A CA 1
ATOM 1492 C C . ILE A 1 196 ? -3.965 1.488 16.505 1.00 89.00 196 ILE A C 1
ATOM 1494 O O . ILE A 1 196 ? -4.538 2.150 17.372 1.00 89.00 196 ILE A O 1
ATOM 1498 N N . THR A 1 197 ? -4.415 0.293 16.117 1.00 88.06 197 THR A N 1
ATOM 1499 C CA . THR A 1 197 ? -5.636 -0.309 16.676 1.00 88.06 197 THR A CA 1
ATOM 1500 C C . THR A 1 197 ? -5.466 -0.629 18.160 1.00 88.06 197 THR A C 1
ATOM 1502 O O . THR A 1 197 ? -6.367 -0.367 18.956 1.00 88.06 197 THR A O 1
ATOM 1505 N N . TRP A 1 198 ? -4.300 -1.140 18.553 1.00 88.81 198 TRP A N 1
ATOM 1506 C CA . TRP A 1 198 ? -3.960 -1.387 19.951 1.00 88.81 198 TRP A CA 1
ATOM 1507 C C . TRP A 1 198 ? -3.948 -0.093 20.780 1.00 88.81 198 TRP A C 1
ATOM 1509 O O . TRP A 1 198 ? -4.579 -0.042 21.835 1.00 88.81 198 TRP A O 1
ATOM 1519 N N . MET A 1 199 ? -3.327 0.981 20.273 1.00 89.00 199 MET A N 1
ATOM 1520 C CA . MET A 1 199 ? -3.321 2.297 20.929 1.00 89.00 199 MET A CA 1
ATOM 1521 C C . MET A 1 199 ? -4.735 2.865 21.112 1.00 89.00 199 MET A C 1
ATOM 1523 O O . MET A 1 199 ? -5.015 3.486 22.135 1.00 89.00 199 MET A O 1
ATOM 1527 N N . ARG A 1 200 ? -5.632 2.665 20.136 1.00 86.00 200 ARG A N 1
ATOM 1528 C CA . ARG A 1 200 ? -7.035 3.110 20.229 1.00 86.00 200 ARG A CA 1
ATOM 1529 C C . ARG A 1 200 ? -7.793 2.373 21.331 1.00 86.00 200 ARG A C 1
ATOM 1531 O O . ARG A 1 200 ? -8.375 3.031 22.182 1.00 86.00 200 ARG A O 1
ATOM 1538 N N . ARG A 1 201 ? -7.694 1.039 21.373 1.00 86.19 201 ARG A N 1
ATOM 1539 C CA . ARG A 1 201 ? -8.350 0.216 22.406 1.00 86.19 201 ARG A CA 1
ATOM 1540 C C . ARG A 1 201 ? -7.886 0.557 23.820 1.00 86.19 201 ARG A C 1
ATOM 1542 O O . ARG A 1 201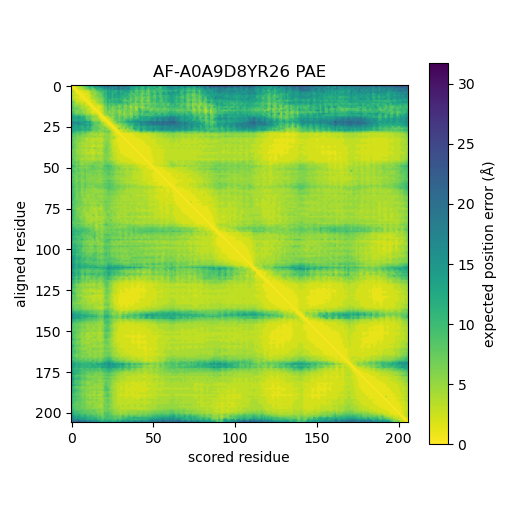 ? -8.696 0.554 24.732 1.00 86.19 201 ARG A O 1
ATOM 1549 N N . ARG A 1 202 ? -6.597 0.868 23.998 1.00 86.62 202 ARG A N 1
ATOM 1550 C CA . ARG A 1 202 ? -6.053 1.258 25.307 1.00 86.62 202 ARG A CA 1
ATOM 1551 C C . ARG A 1 202 ? -6.608 2.600 25.792 1.00 86.62 202 ARG A C 1
ATOM 1553 O O . ARG A 1 202 ? -6.887 2.750 26.968 1.00 86.62 202 ARG A O 1
ATOM 1560 N N . LYS A 1 203 ? -6.802 3.560 24.884 1.00 83.19 203 LYS A N 1
ATOM 1561 C CA . LYS A 1 203 ? -7.399 4.859 25.225 1.00 83.19 203 LYS A CA 1
ATOM 1562 C C . LYS A 1 203 ? -8.883 4.747 25.605 1.00 83.19 203 LYS A C 1
ATOM 1564 O O . LYS A 1 203 ? -9.371 5.593 26.333 1.00 83.19 203 LYS A O 1
ATOM 1569 N N . GLU A 1 204 ? -9.602 3.753 25.086 1.00 80.06 204 GLU A N 1
ATOM 1570 C CA . GLU A 1 204 ? -11.016 3.506 25.421 1.00 80.06 204 GLU A CA 1
ATOM 1571 C C . GLU A 1 204 ? -11.202 2.813 26.783 1.00 80.06 204 GLU A C 1
ATOM 1573 O O . GLU A 1 204 ? -12.305 2.832 27.320 1.00 80.06 204 GLU A O 1
ATOM 1578 N N . SER A 1 205 ? -10.152 2.185 27.326 1.00 76.31 205 SER A N 1
ATOM 1579 C CA . SER A 1 205 ? -10.181 1.517 28.635 1.00 76.31 205 SER A CA 1
ATOM 1580 C C . SER A 1 205 ? -9.748 2.397 29.814 1.00 76.31 205 SER A C 1
ATOM 1582 O O . SER A 1 205 ? -9.899 1.953 30.952 1.00 76.31 205 SER A O 1
ATOM 1584 N N . ASP A 1 206 ? -9.196 3.582 29.539 1.00 66.31 206 ASP A N 1
ATOM 1585 C CA . ASP A 1 206 ? -8.727 4.574 30.522 1.00 66.31 206 ASP A CA 1
ATOM 1586 C C . ASP A 1 206 ? -9.785 5.676 30.726 1.00 66.31 206 ASP A C 1
ATOM 1588 O O . ASP A 1 206 ? -9.999 6.082 31.892 1.00 66.31 206 ASP A O 1
#

Sequence (206 aa):
MLPLALFLAVLFVVPWLLVPPPDAPADPDREGRLWIWAGVVVLIIYTTLGPAQIINEWLRERSMLLNTVTIGVGAFAAVALAAWLRTKPGLQQVGFVLGALAAAAMAVMRVDSIELRTHLFEYGVVAMLIYQAFSERWRGRYGLFAPAAAGFAVSVVVGAVDEAIQWFLPNRVFDPVDIGFNAVAAGMVIGIGLVITWMRRRKESD

Solvent-accessible surface area (backbone atoms only — not comparable to full-atom values): 11101 Å² total; per-residue (Å²): 112,68,64,61,54,51,52,52,55,51,49,68,48,50,35,57,71,76,44,69,61,89,82,58,73,90,60,90,58,50,37,61,51,28,50,51,52,30,50,51,53,52,52,50,53,66,71,32,60,68,61,46,51,61,51,47,52,59,26,47,80,66,74,39,38,66,60,54,52,51,51,53,53,49,52,39,51,52,47,41,47,56,38,50,57,68,65,64,68,51,71,68,54,51,54,48,52,53,51,52,50,49,54,50,49,57,56,49,73,71,49,89,48,68,66,63,52,49,43,36,51,55,36,21,53,40,15,42,30,42,23,52,22,37,44,53,76,35,58,92,76,56,63,80,61,58,26,44,54,53,17,40,54,52,37,34,50,54,35,44,51,49,46,60,53,41,47,76,38,87,98,45,74,72,53,75,64,56,36,50,46,26,37,49,21,18,50,53,43,44,49,52,52,51,53,52,52,52,56,52,56,55,63,74,75,110

Nearest PDB structures (foldseek):
  5sv0-assembly1_B  TM=2.376E-01  e=4.012E+00  Escherichia coli DH1
  5sv0-assembly2_J  TM=2.301E-01  e=7.182E+00  Escherichia coli DH1

Radius of gyration: 17.39 Å; Cα contacts (8 Å, |Δi|>4): 153; chains: 1; bounding box: 42×30×53 Å

Mean predicted aligned error: 5.51 Å